Protein AF-0000000087189622 (afdb_homodimer)

Sequence (282 aa):
MPLSLMLIGLGRFVQDAAHHVLSARDGYSLRMMGALGHLAREPGLSYSELGRRAGVTAQSMQATVLRLEEAGAVARTTPAGRGRKAELQVTERGRRMLDDMRQVLAGLEGPLTAGLSAEERSVLARVLGRVMGNAAAAAGRMPLSLMLIGLGRFVQDAAHHVLSARDGYSLRMMGALGHLAREPGLSYSELGRRAGVTAQSMQATVLRLEEAGAVARTTPAGRGRKAELQVTERGRRMLDDMRQVLAGLEGPLTAGLSAEERSVLARVLGRVMGNAAAAAGR

Solvent-accessible surface area (backbone atoms only — not comparable to full-atom values): 15098 Å² total; per-residue (Å²): 132,59,69,66,57,52,35,32,54,46,8,52,52,49,44,53,53,44,48,52,64,34,54,73,37,91,91,43,42,66,67,49,46,49,51,48,50,51,28,66,76,43,66,51,38,31,56,57,55,46,8,60,74,71,71,46,51,40,71,65,34,43,58,50,48,51,53,33,34,76,71,52,22,36,44,76,42,68,58,90,57,90,87,52,71,54,21,32,35,59,31,73,57,22,51,52,50,45,51,50,51,49,55,61,51,52,66,55,48,56,61,37,46,61,92,56,49,75,65,54,50,50,49,45,53,53,52,49,50,50,32,45,50,32,47,32,52,73,72,73,91,131,58,67,66,57,51,37,33,53,46,8,49,51,48,44,52,52,46,47,54,62,35,52,72,35,90,90,44,43,66,67,49,46,49,52,47,52,50,27,67,74,44,65,52,38,33,58,56,55,46,8,59,74,71,70,45,50,38,72,66,36,44,57,48,49,51,53,33,34,74,72,51,21,35,45,76,43,67,60,90,57,89,88,51,70,53,20,33,35,59,33,73,56,23,52,52,49,45,51,51,51,50,55,61,52,52,66,55,48,56,62,37,46,61,90,56,50,73,65,54,50,51,50,46,53,52,54,49,48,50,30,46,51,35,46,31,53,73,72,73,89

pLDDT: mean 89.93, std 7.9, range [56.84, 97.62]

Secondary structure (DSSP, 8-state):
--HHHHHHHHHHHHHHHHHHHHHTSTT--HHHHHHHHHHHHSTTB-HHHHHHHHTS-HHHHHHHHHHHHHTTSEEEE--SSTT---EEEE-HHHHHHHHHHHHHHHTTHHHHTTT--HHHHHHHHHHHHHHHHHHHHHHT-/--HHHHHHHHHHHHHHHHHHHHHTSTT--HHHHHHHHHHHHSTT--HHHHHHHHTS-HHHHHHHHHHHHHTTSEEEE--SSTT---EEEE-HHHHHHHHHHHHHHHTTHHHHTTT--HHHHHHHHHHHHHHHHHHHHHHT-

Structure (mmCIF, N/CA/C/O backbone):
data_AF-0000000087189622-model_v1
#
loop_
_entity.id
_entity.type
_entity.pdbx_description
1 polymer 'MarR family transcriptional regulator'
#
loop_
_atom_site.group_PDB
_atom_site.id
_atom_site.type_symbol
_atom_site.label_atom_id
_atom_site.label_alt_id
_atom_site.label_comp_id
_atom_site.label_asym_id
_atom_site.label_entity_id
_atom_site.label_seq_id
_atom_site.pdbx_PDB_ins_code
_atom_site.Cartn_x
_atom_site.Cartn_y
_atom_site.Cartn_z
_atom_site.occupancy
_atom_site.B_iso_or_equiv
_atom_site.auth_seq_id
_atom_site.auth_comp_id
_atom_site.auth_asym_id
_atom_site.auth_atom_id
_atom_site.pdbx_PDB_model_num
ATOM 1 N N . MET A 1 1 ? 0.37 7.715 15.547 1 77.69 1 MET A N 1
ATOM 2 C CA . MET A 1 1 ? -0.055 7.578 14.156 1 77.69 1 MET A CA 1
ATOM 3 C C . MET A 1 1 ? -1.087 6.465 14.016 1 77.69 1 MET A C 1
ATOM 5 O O . MET A 1 1 ? -0.899 5.363 14.539 1 77.69 1 MET A O 1
ATOM 9 N N . PRO A 1 2 ? -2.146 6.723 13.344 1 86.06 2 PRO A N 1
ATOM 10 C CA . PRO A 1 2 ? -3.188 5.703 13.211 1 86.06 2 PRO A CA 1
ATOM 11 C C . PRO A 1 2 ? -2.748 4.52 12.352 1 86.06 2 PRO A C 1
ATOM 13 O O . PRO A 1 2 ? -1.912 4.676 11.461 1 86.06 2 PRO A O 1
ATOM 16 N N . LEU A 1 3 ? -3.236 3.336 12.648 1 87.88 3 LEU A N 1
ATOM 17 C CA . LEU A 1 3 ? -2.879 2.092 11.984 1 87.88 3 LEU A CA 1
ATOM 18 C C . LEU A 1 3 ? -3.076 2.211 10.477 1 87.88 3 LEU A C 1
ATOM 20 O O . LEU A 1 3 ? -2.234 1.755 9.695 1 87.88 3 LEU A O 1
ATOM 24 N N . SER A 1 4 ? -4.188 2.832 10.117 1 90.25 4 SER A N 1
ATOM 25 C CA . SER A 1 4 ? -4.512 2.961 8.703 1 90.25 4 SER A CA 1
ATOM 26 C C . SER A 1 4 ? -3.414 3.709 7.945 1 90.25 4 SER A C 1
ATOM 28 O O . SER A 1 4 ? -3.006 3.293 6.859 1 90.25 4 SER A O 1
ATOM 30 N N . LEU A 1 5 ? -2.836 4.73 8.539 1 88.56 5 LEU A N 1
ATOM 31 C CA . LEU A 1 5 ? -1.795 5.52 7.891 1 88.56 5 LEU A CA 1
ATOM 32 C C . LEU A 1 5 ? -0.478 4.754 7.844 1 88.56 5 LEU A C 1
ATOM 34 O O . LEU A 1 5 ? 0.264 4.844 6.863 1 88.56 5 LEU A O 1
ATOM 38 N N . MET A 1 6 ? -0.21 3.973 8.875 1 89.19 6 MET A N 1
ATOM 39 C CA . MET A 1 6 ? 0.993 3.145 8.883 1 89.19 6 MET A CA 1
ATOM 40 C C . MET A 1 6 ? 0.937 2.09 7.785 1 89.19 6 MET A C 1
ATOM 42 O O . MET A 1 6 ? 1.936 1.841 7.105 1 89.19 6 MET A O 1
ATOM 46 N N . LEU A 1 7 ? -0.232 1.516 7.637 1 92.88 7 LEU A N 1
ATOM 47 C CA . LEU A 1 7 ? -0.391 0.468 6.633 1 92.88 7 LEU A CA 1
ATOM 48 C C . LEU A 1 7 ? -0.259 1.038 5.223 1 92.88 7 LEU A C 1
ATOM 50 O O . LEU A 1 7 ? 0.373 0.427 4.359 1 92.88 7 LEU A O 1
ATOM 54 N N . ILE A 1 8 ? -0.82 2.225 4.98 1 92.06 8 ILE A N 1
ATOM 55 C CA . ILE A 1 8 ? -0.715 2.871 3.676 1 92.06 8 ILE A CA 1
ATOM 56 C C . ILE A 1 8 ? 0.748 3.188 3.373 1 92.06 8 ILE A C 1
ATOM 58 O O . ILE A 1 8 ? 1.254 2.848 2.303 1 92.06 8 ILE A O 1
ATOM 62 N N . GLY A 1 9 ? 1.433 3.809 4.32 1 90.12 9 GLY A N 1
ATOM 63 C CA . GLY A 1 9 ? 2.828 4.172 4.129 1 90.12 9 GLY A CA 1
ATOM 64 C C . GLY A 1 9 ? 3.736 2.975 3.934 1 90.12 9 GLY A C 1
ATOM 65 O O . GLY A 1 9 ? 4.559 2.953 3.014 1 90.12 9 GLY A O 1
ATOM 66 N N . LEU A 1 10 ? 3.539 1.967 4.727 1 92.19 10 LEU A N 1
ATOM 67 C CA . LEU A 1 10 ? 4.359 0.764 4.648 1 92.19 10 LEU A CA 1
ATOM 68 C C . LEU A 1 10 ? 4.062 -0.012 3.369 1 92.19 10 LEU A C 1
ATOM 70 O O . LEU A 1 10 ? 4.98 -0.514 2.717 1 92.19 10 LEU A O 1
ATOM 74 N N . GLY A 1 11 ? 2.768 -0.137 3.09 1 94.38 11 GLY A N 1
ATOM 75 C CA . GLY A 1 11 ? 2.402 -0.803 1.85 1 94.38 11 GLY A CA 1
ATOM 76 C C . GLY A 1 11 ? 3.031 -0.167 0.624 1 94.38 11 GLY A C 1
ATOM 77 O O . GLY A 1 11 ? 3.529 -0.869 -0.259 1 94.38 11 GLY A O 1
ATOM 78 N N . ARG A 1 12 ? 3.029 1.107 0.535 1 91.19 12 ARG A N 1
ATOM 79 C CA . ARG A 1 12 ? 3.625 1.834 -0.583 1 91.19 12 ARG A CA 1
ATOM 80 C C . ARG A 1 12 ? 5.133 1.627 -0.628 1 91.19 12 ARG A C 1
ATOM 82 O O . ARG A 1 12 ? 5.703 1.402 -1.698 1 91.19 12 ARG A O 1
ATOM 89 N N . PHE A 1 13 ? 5.734 1.78 0.514 1 89.94 13 PHE A N 1
ATOM 90 C CA . PHE A 1 13 ? 7.18 1.6 0.593 1 89.94 13 PHE A CA 1
ATOM 91 C C . PHE A 1 13 ? 7.582 0.213 0.105 1 89.94 13 PHE A C 1
ATOM 93 O O . PHE A 1 13 ? 8.5 0.075 -0.708 1 89.94 13 PHE A O 1
ATOM 100 N N . VAL A 1 14 ? 6.941 -0.781 0.603 1 93.75 14 VAL A N 1
ATOM 101 C CA . VAL A 1 14 ? 7.277 -2.16 0.266 1 93.75 14 VAL A CA 1
ATOM 102 C C . VAL A 1 14 ? 6.965 -2.426 -1.205 1 93.75 14 VAL A C 1
ATOM 104 O O . VAL A 1 14 ? 7.723 -3.115 -1.892 1 93.75 14 VAL A O 1
ATOM 107 N N . GLN A 1 15 ? 5.859 -1.912 -1.667 1 93.62 15 GLN A N 1
ATOM 108 C CA . GLN A 1 15 ? 5.516 -2.043 -3.08 1 93.62 15 GLN A CA 1
ATOM 109 C C . GLN A 1 15 ? 6.609 -1.451 -3.965 1 93.62 15 GLN A C 1
ATOM 111 O O . GLN A 1 15 ? 7.008 -2.062 -4.961 1 93.62 15 GLN A O 1
ATOM 116 N N . ASP A 1 16 ? 7.082 -0.268 -3.613 1 91.56 16 ASP A N 1
ATOM 117 C CA . ASP A 1 16 ? 8.141 0.387 -4.371 1 91.56 16 ASP A CA 1
ATOM 118 C C . ASP A 1 16 ? 9.43 -0.437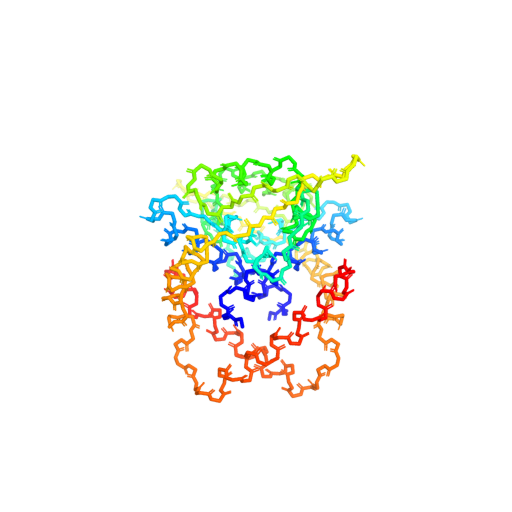 -4.348 1 91.56 16 ASP A C 1
ATOM 120 O O . ASP A 1 16 ? 10.07 -0.621 -5.379 1 91.56 16 ASP A O 1
ATOM 124 N N . ALA A 1 17 ? 9.797 -0.872 -3.184 1 92.38 17 ALA A N 1
ATOM 125 C CA . ALA A 1 17 ? 10.992 -1.705 -3.047 1 92.38 17 ALA A CA 1
ATOM 126 C C . ALA A 1 17 ? 10.852 -2.998 -3.846 1 92.38 17 ALA A C 1
ATOM 128 O O . ALA A 1 17 ? 11.797 -3.43 -4.512 1 92.38 17 ALA A O 1
ATOM 129 N N . ALA A 1 18 ? 9.695 -3.602 -3.76 1 93.81 18 ALA A N 1
ATOM 130 C CA . ALA A 1 18 ? 9.43 -4.832 -4.496 1 93.81 18 ALA A CA 1
ATOM 131 C C . ALA A 1 18 ? 9.523 -4.602 -6.004 1 93.81 18 ALA A C 1
ATOM 133 O O . ALA A 1 18 ? 10.07 -5.434 -6.734 1 93.81 18 ALA A O 1
ATOM 134 N N . HIS A 1 19 ? 8.922 -3.531 -6.449 1 92.94 19 HIS A N 1
ATOM 135 C CA . HIS A 1 19 ? 9.023 -3.182 -7.859 1 92.94 19 HIS A CA 1
ATOM 136 C C . HIS A 1 19 ? 10.484 -3.092 -8.297 1 92.94 19 HIS A C 1
ATOM 138 O O . HIS A 1 19 ? 10.852 -3.619 -9.352 1 92.94 19 HIS A O 1
ATOM 144 N N . HIS A 1 20 ? 11.281 -2.512 -7.453 1 91.75 20 HIS A N 1
ATOM 145 C CA . HIS A 1 20 ? 12.688 -2.328 -7.789 1 91.75 20 HIS A CA 1
ATOM 146 C C . HIS A 1 20 ? 13.406 -3.668 -7.895 1 91.75 20 HIS A C 1
ATOM 148 O O . HIS A 1 20 ? 14.102 -3.93 -8.883 1 91.75 20 HIS A O 1
ATOM 154 N N . VAL A 1 21 ? 13.219 -4.539 -6.953 1 91.88 21 VAL A N 1
ATOM 155 C CA . VAL A 1 21 ? 13.984 -5.781 -6.918 1 91.88 21 VAL A CA 1
ATOM 156 C C . VAL A 1 21 ? 13.461 -6.742 -7.984 1 91.88 21 VAL A C 1
ATOM 158 O O . VAL A 1 21 ? 14.234 -7.484 -8.594 1 91.88 21 VAL A O 1
ATOM 161 N N . LEU A 1 22 ? 12.172 -6.727 -8.219 1 93.12 22 LEU A N 1
ATOM 162 C CA . LEU A 1 22 ? 11.602 -7.625 -9.219 1 93.12 22 LEU A CA 1
ATOM 163 C C . LEU A 1 22 ? 11.961 -7.168 -10.633 1 93.12 22 LEU A C 1
ATOM 165 O O . LEU A 1 22 ? 12.297 -7.988 -11.484 1 93.12 22 LEU A O 1
ATOM 169 N N . SER A 1 23 ? 11.867 -5.867 -10.844 1 90.44 23 SER A N 1
ATOM 170 C CA . SER A 1 23 ? 12.125 -5.332 -12.172 1 90.44 23 SER A CA 1
ATOM 171 C C . SER A 1 23 ? 13.586 -5.52 -12.57 1 90.44 23 SER A C 1
ATOM 173 O O . SER A 1 23 ? 13.922 -5.457 -13.758 1 90.44 23 SER A O 1
ATOM 175 N N . ALA A 1 24 ? 14.422 -5.621 -11.539 1 88.81 24 ALA A N 1
ATOM 176 C CA . ALA A 1 24 ? 15.828 -5.879 -11.828 1 88.81 24 ALA A CA 1
ATOM 177 C C . ALA A 1 24 ? 16.016 -7.238 -12.484 1 88.81 24 ALA A C 1
ATOM 179 O O . ALA A 1 24 ? 17.062 -7.508 -13.086 1 88.81 24 ALA A O 1
ATOM 180 N N . ARG A 1 25 ? 14.992 -8.055 -12.328 1 84.88 25 ARG A N 1
ATOM 181 C CA . ARG A 1 25 ? 14.984 -9.359 -12.992 1 84.88 25 ARG A CA 1
ATOM 182 C C . ARG A 1 25 ? 14.172 -9.312 -14.281 1 84.88 25 ARG A C 1
ATOM 184 O O . ARG A 1 25 ? 13.055 -8.812 -14.297 1 84.88 25 ARG A O 1
ATOM 191 N N . ASP A 1 26 ? 14.711 -9.758 -15.359 1 76 26 ASP A N 1
ATOM 192 C CA . ASP A 1 26 ? 14.047 -9.688 -16.656 1 76 26 ASP A CA 1
ATOM 193 C C . ASP A 1 26 ? 12.719 -10.43 -16.641 1 76 26 ASP A C 1
ATOM 195 O O . ASP A 1 26 ? 12.656 -11.594 -16.234 1 76 26 ASP A O 1
ATOM 199 N N . GLY A 1 27 ? 11.609 -9.648 -16.875 1 81.62 27 GLY A N 1
ATOM 200 C CA . GLY A 1 27 ? 10.312 -10.266 -17.078 1 81.62 27 GLY A CA 1
ATOM 201 C C . GLY A 1 27 ? 9.469 -10.32 -15.828 1 81.62 27 GLY A C 1
ATOM 202 O O . GLY A 1 27 ? 8.312 -10.75 -15.867 1 81.62 27 GLY A O 1
ATOM 203 N N . TYR A 1 28 ? 10.031 -9.945 -14.727 1 88.38 28 TYR A N 1
ATOM 204 C CA . TYR A 1 28 ? 9.273 -10.07 -13.492 1 88.38 28 TYR A CA 1
ATOM 205 C C . TYR A 1 28 ? 8.547 -8.773 -13.156 1 88.38 28 TYR A C 1
ATOM 207 O O . TYR A 1 28 ? 9.047 -7.684 -13.453 1 88.38 28 TYR A O 1
ATOM 215 N N . SER A 1 29 ? 7.328 -8.867 -12.617 1 93.12 29 SER A N 1
ATOM 216 C CA . SER A 1 29 ? 6.59 -7.738 -12.055 1 93.12 29 SER A CA 1
ATOM 217 C C . SER A 1 29 ? 5.641 -8.195 -10.953 1 93.12 29 SER A C 1
ATOM 219 O O . SER A 1 29 ? 5.254 -9.359 -10.898 1 93.12 29 SER A O 1
ATOM 221 N N . LEU A 1 30 ? 5.254 -7.258 -10.164 1 92.94 30 LEU A N 1
ATOM 222 C CA . LEU A 1 30 ? 4.301 -7.551 -9.102 1 92.94 30 LEU A CA 1
ATOM 223 C C . LEU A 1 30 ? 2.969 -8.016 -9.672 1 92.94 30 LEU A C 1
ATOM 225 O O . LEU A 1 30 ? 2.303 -8.875 -9.086 1 92.94 30 LEU A O 1
ATOM 229 N N . ARG A 1 31 ? 2.645 -7.426 -10.766 1 92.56 31 ARG A N 1
ATOM 230 C CA . ARG A 1 31 ? 1.392 -7.812 -11.406 1 92.56 31 ARG A CA 1
ATOM 231 C C . ARG A 1 31 ? 1.434 -9.266 -11.852 1 92.56 31 ARG A C 1
ATOM 233 O O . ARG A 1 31 ? 0.454 -10 -11.695 1 92.56 31 ARG A O 1
ATOM 240 N N . MET A 1 32 ? 2.506 -9.602 -12.414 1 94.62 32 MET A N 1
ATOM 241 C CA . MET A 1 32 ? 2.676 -10.992 -12.828 1 94.62 32 MET A CA 1
ATOM 242 C C . MET A 1 32 ? 2.645 -11.93 -11.617 1 94.62 32 MET A C 1
ATOM 244 O O . MET A 1 32 ? 2.018 -12.984 -11.664 1 94.62 32 MET A O 1
ATOM 248 N N . MET A 1 33 ? 3.342 -11.516 -10.617 1 94.31 33 MET A N 1
ATOM 249 C CA . MET A 1 33 ? 3.367 -12.305 -9.391 1 94.31 33 MET A CA 1
ATOM 250 C C . MET A 1 33 ? 1.961 -12.484 -8.828 1 94.31 33 MET A C 1
ATOM 252 O O . MET A 1 33 ? 1.589 -13.586 -8.422 1 94.31 33 MET A O 1
ATOM 256 N N . GLY A 1 34 ? 1.275 -11.422 -8.773 1 93.44 34 GLY A N 1
ATOM 257 C CA . GLY A 1 34 ? -0.102 -11.5 -8.312 1 93.44 34 GLY A CA 1
ATOM 258 C C . GLY A 1 34 ? -0.956 -12.445 -9.141 1 93.44 34 GLY A C 1
ATOM 259 O O . GLY A 1 34 ? -1.704 -13.258 -8.594 1 93.44 34 GLY A O 1
ATOM 260 N N . ALA A 1 35 ? -0.845 -12.305 -10.375 1 95.12 35 ALA A N 1
ATOM 261 C CA . ALA A 1 35 ? -1.614 -13.164 -11.273 1 95.12 35 ALA A CA 1
ATOM 262 C C . ALA A 1 35 ? -1.274 -14.633 -11.047 1 95.12 35 ALA A C 1
ATOM 264 O O . ALA A 1 35 ? -2.17 -15.461 -10.883 1 95.12 35 ALA A O 1
ATOM 265 N N . LEU A 1 36 ? 0.01 -14.93 -11.016 1 96.12 36 LEU A N 1
ATOM 266 C CA . LEU A 1 36 ? 0.456 -16.312 -10.805 1 96.12 36 LEU A CA 1
ATOM 267 C C . LEU A 1 36 ? -0.005 -16.828 -9.453 1 96.12 36 LEU A C 1
ATOM 269 O O . LEU A 1 36 ? -0.417 -17.984 -9.328 1 96.12 36 LEU A O 1
ATOM 273 N N . GLY A 1 37 ? 0.106 -15.984 -8.5 1 94.56 37 GLY A N 1
ATOM 274 C CA . GLY A 1 37 ? -0.314 -16.375 -7.164 1 94.56 37 GLY A CA 1
ATOM 275 C C . GLY A 1 37 ? -1.784 -16.734 -7.082 1 94.56 37 GLY A C 1
ATOM 276 O O . GLY A 1 37 ? -2.146 -17.75 -6.469 1 94.56 37 GLY A O 1
ATOM 277 N N . HIS A 1 38 ? -2.631 -15.93 -7.609 1 92.94 38 HIS A N 1
ATOM 278 C CA . HIS A 1 38 ? -4.062 -16.203 -7.609 1 92.94 38 HIS A CA 1
ATOM 279 C C . HIS A 1 38 ? -4.379 -17.469 -8.391 1 92.94 38 HIS A C 1
ATOM 281 O O . HIS A 1 38 ? -5.16 -18.312 -7.922 1 92.94 38 HIS A O 1
ATOM 287 N N . LEU A 1 39 ? -3.752 -17.641 -9.5 1 95 39 LEU A N 1
ATOM 288 C CA . LEU A 1 39 ? -4.012 -18.812 -10.336 1 95 39 LEU A CA 1
ATOM 289 C C . LEU A 1 39 ? -3.51 -20.094 -9.656 1 95 39 LEU A C 1
ATOM 291 O O . LEU A 1 39 ? -4.105 -21.156 -9.805 1 95 39 LEU A O 1
ATOM 295 N N . ALA A 1 40 ? -2.387 -19.953 -8.969 1 94.5 40 ALA A N 1
ATOM 296 C CA . ALA A 1 40 ? -1.85 -21.109 -8.242 1 94.5 40 ALA A CA 1
ATOM 297 C C . ALA A 1 40 ? -2.807 -21.562 -7.145 1 94.5 40 ALA A C 1
ATOM 299 O O . ALA A 1 40 ? -2.947 -22.75 -6.887 1 94.5 40 ALA A O 1
ATOM 300 N N . ARG A 1 41 ? -3.436 -20.688 -6.551 1 91.56 41 ARG A N 1
ATOM 301 C CA . ARG A 1 41 ? -4.367 -20.969 -5.465 1 91.56 41 ARG A CA 1
ATOM 302 C C . ARG A 1 41 ? -5.723 -21.422 -6.004 1 91.56 41 ARG A C 1
ATOM 304 O O . ARG A 1 41 ? -6.387 -22.266 -5.406 1 91.56 41 ARG A O 1
ATOM 311 N N . GLU A 1 42 ? -6.152 -20.781 -7.062 1 92.69 42 GLU A N 1
ATOM 312 C CA . GLU A 1 42 ? -7.434 -21.062 -7.707 1 92.69 42 GLU A CA 1
ATOM 313 C C . GLU A 1 42 ? -7.262 -21.266 -9.211 1 92.69 42 GLU A C 1
ATOM 315 O O . GLU A 1 42 ? -7.48 -20.344 -9.992 1 92.69 42 GLU A O 1
ATOM 320 N N . PRO A 1 43 ? -7.039 -22.5 -9.57 1 92.44 43 PRO A N 1
ATOM 321 C CA . PRO A 1 43 ? -6.871 -22.781 -11 1 92.44 43 PRO A CA 1
ATOM 322 C C . PRO A 1 43 ? -8.172 -22.609 -11.781 1 92.44 43 PRO A C 1
ATOM 324 O O . PRO A 1 43 ? -9.258 -22.828 -11.242 1 92.44 43 PRO A O 1
ATOM 327 N N . GLY A 1 44 ? -8.008 -22.203 -13.039 1 92.06 44 GLY A N 1
ATOM 328 C CA . GLY A 1 44 ? -9.156 -22.188 -13.938 1 92.06 44 GLY A CA 1
ATOM 329 C C . GLY A 1 44 ? -9.891 -20.859 -13.945 1 92.06 44 GLY A C 1
ATOM 330 O O . GLY A 1 44 ? -11 -20.766 -14.484 1 92.06 44 GLY A O 1
ATOM 331 N N . LEU A 1 45 ? -9.344 -19.859 -13.32 1 92.81 45 LEU A N 1
ATOM 332 C CA . LEU A 1 45 ? -9.961 -18.547 -13.359 1 92.81 45 LEU A CA 1
ATOM 333 C C . LEU A 1 45 ? -9.984 -17.984 -14.781 1 92.81 45 LEU A C 1
ATOM 335 O O . LEU A 1 45 ? -9.031 -18.188 -15.539 1 92.81 45 LEU A O 1
ATOM 339 N N . SER A 1 46 ? -11.07 -17.25 -15.109 1 92.19 46 SER A N 1
ATOM 340 C CA . SER A 1 46 ? -11.109 -16.469 -16.328 1 92.19 46 SER A CA 1
ATOM 341 C C . SER A 1 46 ? -10.336 -15.164 -16.172 1 92.19 46 SER A C 1
ATOM 343 O O . SER A 1 46 ? -9.922 -14.805 -15.07 1 92.19 46 SER A O 1
ATOM 345 N N . TYR A 1 47 ? -10.117 -14.477 -17.297 1 91 47 TYR A N 1
ATOM 346 C CA . TYR A 1 47 ? -9.484 -13.164 -17.25 1 91 47 TYR A CA 1
ATOM 347 C C . TYR A 1 47 ? -10.227 -12.227 -16.312 1 91 47 TYR A C 1
ATOM 349 O O . TYR A 1 47 ? -9.609 -11.547 -15.484 1 91 47 TYR A O 1
ATOM 357 N N . SER A 1 48 ? -11.531 -12.273 -16.438 1 91.81 48 SER A N 1
ATOM 358 C CA . SER A 1 48 ? -12.375 -11.391 -15.641 1 91.81 48 SER A CA 1
ATOM 359 C C . SER A 1 48 ? -12.289 -11.734 -14.156 1 91.81 48 SER A C 1
ATOM 361 O O . SER A 1 48 ? -12.148 -10.844 -13.312 1 91.81 48 SER A O 1
ATOM 363 N N . GLU A 1 49 ? -1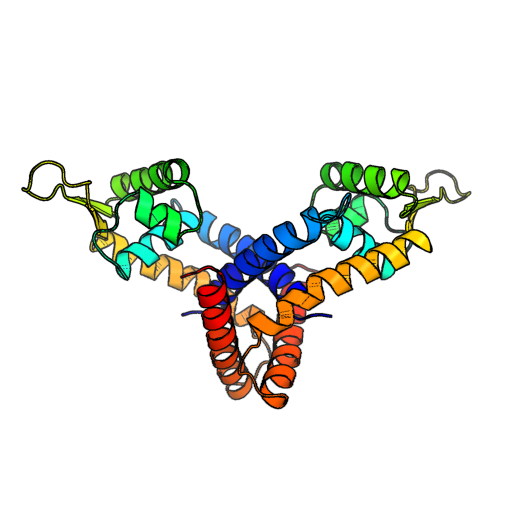2.328 -12.961 -13.836 1 91.62 49 GLU A N 1
ATOM 364 C CA . GLU A 1 49 ? -12.227 -13.398 -12.453 1 91.62 49 GLU A CA 1
ATOM 365 C C . GLU A 1 49 ? -10.844 -13.102 -11.875 1 91.62 49 GLU A C 1
ATOM 367 O O . GLU A 1 49 ? -10.727 -12.672 -10.727 1 91.62 49 GLU A O 1
ATOM 372 N N . LEU A 1 50 ? -9.852 -13.32 -12.672 1 93.69 50 LEU A N 1
ATOM 373 C CA . LEU A 1 50 ? -8.492 -13.047 -12.234 1 93.69 50 LEU A CA 1
ATOM 374 C C . LEU A 1 50 ? -8.289 -11.555 -11.984 1 93.69 50 LEU A C 1
ATOM 376 O O . LEU A 1 50 ? -7.668 -11.164 -10.992 1 93.69 50 LEU A O 1
ATOM 380 N N . GLY A 1 51 ? -8.766 -10.734 -12.883 1 92.19 51 GLY A N 1
ATOM 381 C CA . GLY A 1 51 ? -8.711 -9.297 -12.68 1 92.19 51 GLY A CA 1
ATOM 382 C C . GLY A 1 51 ? -9.391 -8.844 -11.398 1 92.19 51 GLY A C 1
ATOM 383 O O . GLY A 1 51 ? -8.836 -8.039 -10.656 1 92.19 51 GLY A O 1
ATOM 384 N N . ARG A 1 52 ? -10.586 -9.422 -11.086 1 87.56 52 ARG A N 1
ATOM 385 C CA . ARG A 1 52 ? -11.328 -9.102 -9.867 1 87.56 52 ARG A CA 1
ATOM 386 C C . ARG A 1 52 ? -10.523 -9.477 -8.625 1 87.56 52 ARG A C 1
ATOM 388 O O . ARG A 1 52 ? -10.461 -8.711 -7.664 1 87.56 52 ARG A O 1
ATOM 395 N N . ARG A 1 53 ? -9.875 -10.609 -8.727 1 86.62 53 ARG A N 1
ATOM 396 C CA . ARG A 1 53 ? -9.07 -11.055 -7.594 1 86.62 53 ARG A CA 1
ATOM 397 C C . ARG A 1 53 ? -7.859 -10.141 -7.395 1 86.62 53 ARG A C 1
ATOM 399 O O . ARG A 1 53 ? -7.449 -9.891 -6.258 1 86.62 53 ARG A O 1
ATOM 406 N N . ALA A 1 54 ? -7.324 -9.656 -8.477 1 87.31 54 ALA A N 1
ATOM 407 C CA . ALA A 1 54 ? -6.113 -8.844 -8.43 1 87.31 54 ALA A CA 1
ATOM 408 C C . ALA A 1 54 ? -6.449 -7.371 -8.203 1 87.31 54 ALA A C 1
ATOM 410 O O . ALA A 1 54 ? -5.559 -6.547 -8 1 87.31 54 ALA A O 1
ATOM 411 N N . GLY A 1 55 ? -7.668 -7.02 -8.328 1 83 55 GLY A N 1
ATOM 412 C CA . GLY A 1 55 ? -8.086 -5.641 -8.117 1 83 55 GLY A CA 1
ATOM 413 C C . GLY A 1 55 ? -7.844 -4.75 -9.32 1 83 55 GLY A C 1
ATOM 414 O O . GLY A 1 55 ? -7.531 -3.568 -9.164 1 83 55 GLY A O 1
ATOM 415 N N . VAL A 1 56 ? -7.848 -5.336 -10.453 1 87.12 56 VAL A N 1
ATOM 416 C CA . VAL A 1 56 ? -7.652 -4.574 -11.68 1 87.12 56 VAL A CA 1
ATOM 417 C C . VAL A 1 56 ? -8.711 -4.965 -12.703 1 87.12 56 VAL A C 1
ATOM 419 O O . VAL A 1 56 ? -9.477 -5.906 -12.492 1 87.12 56 VAL A O 1
ATOM 422 N N . THR A 1 57 ? -8.773 -4.203 -13.773 1 89.19 57 THR A N 1
ATOM 423 C CA . THR A 1 57 ? -9.727 -4.5 -14.828 1 89.19 57 THR A CA 1
ATOM 424 C C . THR A 1 57 ? -9.297 -5.734 -15.617 1 89.19 57 THR A C 1
ATOM 426 O O . THR A 1 57 ? -8.117 -6.094 -15.617 1 89.19 57 THR A O 1
ATOM 429 N N . ALA A 1 58 ? -10.25 -6.285 -16.312 1 89.56 58 ALA A N 1
ATOM 430 C CA . ALA A 1 58 ? -9.977 -7.43 -17.172 1 89.56 58 ALA A CA 1
ATOM 431 C C . ALA A 1 58 ? -8.969 -7.066 -18.266 1 89.56 58 ALA A C 1
ATOM 433 O O . ALA A 1 58 ? -8.094 -7.867 -18.594 1 89.56 58 ALA A O 1
ATOM 434 N N . GLN A 1 59 ? -9.125 -5.879 -18.719 1 90.25 59 GLN A N 1
ATOM 435 C CA . GLN A 1 59 ? -8.242 -5.418 -19.781 1 90.25 59 GLN A CA 1
ATOM 436 C C . GLN A 1 59 ? -6.793 -5.34 -19.297 1 90.25 59 GLN A C 1
ATOM 438 O O . GLN A 1 59 ? -5.879 -5.797 -19.984 1 90.25 59 GLN A O 1
ATOM 443 N N . SER A 1 60 ? -6.578 -4.828 -18.109 1 90.69 60 SER A N 1
ATOM 444 C CA . SER A 1 60 ? -5.242 -4.727 -17.531 1 90.69 60 SER A CA 1
ATOM 445 C C . SER A 1 60 ? -4.66 -6.105 -17.25 1 90.69 60 SER A C 1
ATOM 447 O O . SER A 1 60 ? -3.457 -6.324 -17.391 1 90.69 60 SER A O 1
ATOM 449 N N . MET A 1 61 ? -5.512 -6.953 -16.953 1 93.5 61 MET A N 1
ATOM 450 C CA . MET A 1 61 ? -5.07 -8.305 -16.609 1 93.5 61 MET A CA 1
ATOM 451 C C . MET A 1 61 ? -4.715 -9.094 -17.859 1 93.5 61 MET A C 1
ATOM 453 O O . MET A 1 61 ? -3.816 -9.93 -17.844 1 93.5 61 MET A O 1
ATOM 457 N N . GLN A 1 62 ? -5.434 -8.789 -18.906 1 93.44 62 GLN A N 1
ATOM 458 C CA . GLN A 1 62 ? -5.195 -9.492 -20.172 1 93.44 62 GLN A CA 1
ATOM 459 C C . GLN A 1 62 ? -3.746 -9.328 -20.609 1 93.44 62 GLN A C 1
ATOM 461 O O . GLN A 1 62 ? -3.104 -10.305 -21 1 93.44 62 GLN A O 1
ATOM 466 N N . ALA A 1 63 ? -3.266 -8.141 -20.578 1 93.88 63 ALA A N 1
ATOM 467 C CA . ALA A 1 63 ? -1.889 -7.879 -21 1 93.88 63 ALA A CA 1
ATOM 468 C C . ALA A 1 63 ? -0.899 -8.656 -20.125 1 93.88 63 ALA A C 1
ATOM 470 O O . ALA A 1 63 ? 0.077 -9.211 -20.641 1 93.88 63 ALA A O 1
ATOM 471 N N . THR A 1 64 ? -1.128 -8.68 -18.891 1 95.06 64 THR A N 1
ATOM 472 C CA . THR A 1 64 ? -0.271 -9.398 -17.953 1 95.06 64 THR A CA 1
ATOM 473 C C . THR A 1 64 ? -0.291 -10.898 -18.25 1 95.06 64 THR A C 1
ATOM 475 O O . THR A 1 64 ? 0.759 -11.539 -18.281 1 95.06 64 THR A O 1
ATOM 478 N N . VAL A 1 65 ? -1.438 -11.414 -18.5 1 95.38 65 VAL A N 1
ATOM 479 C CA . VAL A 1 65 ? -1.583 -12.836 -18.766 1 95.38 65 VAL A CA 1
ATOM 480 C C . VAL A 1 65 ? -0.919 -13.188 -20.094 1 95.38 65 VAL A C 1
ATOM 482 O O . VAL A 1 65 ? -0.269 -14.227 -20.219 1 95.38 65 VAL A O 1
ATOM 485 N N . LEU A 1 66 ? -1.127 -12.352 -21.062 1 94.75 66 LEU A N 1
ATOM 486 C CA . LEU A 1 66 ? -0.497 -12.586 -22.359 1 94.75 66 LEU A CA 1
ATOM 487 C C . LEU A 1 66 ? 1.019 -12.68 -22.219 1 94.75 66 LEU A C 1
ATOM 489 O O . LEU A 1 66 ? 1.648 -13.555 -22.812 1 94.75 66 LEU A O 1
ATOM 493 N N . ARG A 1 67 ? 1.618 -11.859 -21.469 1 95.06 67 ARG A N 1
ATOM 494 C CA . ARG A 1 67 ? 3.057 -11.891 -21.219 1 95.06 67 ARG A CA 1
ATOM 495 C C . ARG A 1 67 ? 3.459 -13.18 -20.516 1 95.06 67 ARG A C 1
ATOM 497 O O . ARG A 1 67 ? 4.496 -13.773 -20.828 1 95.06 67 ARG A O 1
ATOM 504 N N . LEU A 1 68 ? 2.646 -13.586 -19.609 1 96.69 68 LEU A N 1
ATOM 505 C CA . LEU A 1 68 ? 2.916 -14.82 -18.875 1 96.69 68 LEU A CA 1
ATOM 506 C C . LEU A 1 68 ? 2.781 -16.031 -19.781 1 96.69 68 LEU A C 1
ATOM 508 O O . LEU A 1 68 ? 3.525 -17.016 -19.641 1 96.69 68 LEU A O 1
ATOM 512 N N . GLU A 1 69 ? 1.834 -15.953 -20.672 1 95.69 69 GLU A N 1
ATOM 513 C CA . GLU A 1 69 ? 1.679 -17.016 -21.656 1 95.69 69 GLU A CA 1
ATOM 514 C C . GLU A 1 69 ? 2.895 -17.094 -22.578 1 95.69 69 GLU A C 1
ATOM 516 O O . GLU A 1 69 ? 3.404 -18.188 -22.844 1 95.69 69 GLU A O 1
ATOM 521 N N . GLU A 1 70 ? 3.314 -15.977 -23.031 1 95.5 70 GLU A N 1
ATOM 522 C CA . GLU A 1 70 ? 4.492 -15.906 -23.906 1 95.5 70 GLU A CA 1
ATOM 523 C C . GLU A 1 70 ? 5.727 -16.453 -23.188 1 95.5 70 GLU A C 1
ATOM 525 O O . GLU A 1 70 ? 6.582 -17.078 -23.828 1 95.5 70 GLU A O 1
ATOM 530 N N . ALA A 1 71 ? 5.789 -16.359 -21.922 1 95.31 71 ALA A N 1
ATOM 531 C CA . ALA A 1 71 ? 6.91 -16.844 -21.109 1 95.31 71 ALA A CA 1
ATOM 532 C C . ALA A 1 71 ? 6.73 -18.312 -20.75 1 95.31 71 ALA A C 1
ATOM 534 O O . ALA A 1 71 ? 7.586 -18.906 -20.078 1 95.31 71 ALA A O 1
ATOM 535 N N . GLY A 1 72 ? 5.559 -18.875 -21.141 1 96.69 72 GLY A N 1
ATOM 536 C CA . GLY A 1 72 ? 5.273 -20.281 -20.875 1 96.69 72 GLY A CA 1
ATOM 537 C C . GLY A 1 72 ? 4.828 -20.531 -19.438 1 96.69 72 GLY A C 1
ATOM 538 O O . GLY A 1 72 ? 4.852 -21.656 -18.969 1 96.69 72 GLY A O 1
ATOM 539 N N . ALA A 1 73 ? 4.43 -19.484 -18.703 1 97.62 73 ALA A N 1
ATOM 540 C CA . ALA A 1 73 ? 4.117 -19.578 -17.281 1 97.62 73 ALA A CA 1
ATOM 541 C C . ALA A 1 73 ? 2.629 -19.812 -17.062 1 97.62 73 ALA A C 1
ATOM 543 O O . ALA A 1 73 ? 2.219 -20.25 -15.984 1 97.62 73 ALA A O 1
ATOM 544 N N . VAL A 1 74 ? 1.798 -19.422 -18.062 1 97.38 74 VAL A N 1
ATOM 545 C CA . VAL A 1 74 ? 0.353 -19.625 -18 1 97.38 74 VAL A CA 1
ATOM 546 C C . VAL A 1 74 ? -0.132 -20.281 -19.297 1 97.38 74 VAL A C 1
ATOM 548 O O . VAL A 1 74 ? 0.401 -20 -20.375 1 97.38 74 VAL A O 1
ATOM 551 N N . ALA A 1 75 ? -1.076 -21.141 -19.203 1 96.25 75 ALA A N 1
ATOM 552 C CA . ALA A 1 75 ? -1.728 -21.75 -20.359 1 96.25 75 ALA A CA 1
ATOM 553 C C . ALA A 1 75 ? -3.236 -21.547 -20.312 1 96.25 75 ALA A C 1
ATOM 555 O O . ALA A 1 75 ? -3.822 -21.406 -19.234 1 96.25 75 ALA A O 1
ATOM 556 N N . ARG A 1 76 ? -3.729 -21.422 -21.469 1 91 76 ARG A N 1
ATOM 557 C CA . ARG A 1 76 ? -5.176 -21.297 -21.609 1 91 76 ARG A CA 1
ATOM 558 C C . ARG A 1 76 ? -5.805 -22.625 -22.031 1 91 76 ARG A C 1
ATOM 560 O O . ARG A 1 76 ? -5.27 -23.312 -22.906 1 91 76 ARG A O 1
ATOM 567 N N . THR A 1 77 ? -6.73 -23.031 -21.281 1 82.62 77 THR A N 1
ATOM 568 C CA . THR A 1 77 ? -7.449 -24.219 -21.703 1 82.62 77 THR A CA 1
ATOM 569 C C . THR A 1 77 ? -8.906 -23.891 -22.031 1 82.62 77 THR A C 1
ATOM 571 O O . THR A 1 77 ? -9.523 -23.062 -21.359 1 82.62 77 THR A O 1
ATOM 574 N N . THR A 1 78 ? -9.273 -24.156 -23.219 1 75.25 78 THR A N 1
ATOM 575 C CA . THR A 1 78 ? -10.68 -24.016 -23.578 1 75.25 78 THR A CA 1
ATOM 576 C C . THR A 1 78 ? -11.438 -25.312 -23.297 1 75.25 78 THR A C 1
ATOM 578 O O . THR A 1 78 ? -11.109 -26.375 -23.844 1 75.25 78 THR A O 1
ATOM 581 N N . PRO A 1 79 ? -12.195 -25.25 -22.188 1 67.69 79 PRO A N 1
ATOM 582 C CA . PRO A 1 79 ? -12.961 -26.469 -21.891 1 67.69 79 PRO A CA 1
ATOM 583 C C . PRO A 1 79 ? -13.828 -26.922 -23.062 1 67.69 79 PRO A C 1
ATOM 585 O O . PRO A 1 79 ? -14.203 -26.094 -23.906 1 67.69 79 PRO A O 1
ATOM 588 N N . ALA A 1 80 ? -13.844 -28.25 -23.438 1 65.19 80 ALA A N 1
ATOM 589 C CA . ALA A 1 80 ? -14.547 -28.875 -24.547 1 65.19 80 ALA A CA 1
ATOM 590 C C . ALA A 1 80 ? -15.992 -28.406 -24.625 1 65.19 80 ALA A C 1
ATOM 592 O O . ALA A 1 80 ? -16.594 -28.391 -25.703 1 65.19 80 ALA A O 1
ATOM 593 N N . GLY A 1 81 ? -16.531 -27.906 -23.578 1 56.97 81 GLY A N 1
ATOM 594 C CA . GLY A 1 81 ? -17.938 -27.562 -23.703 1 56.97 81 GLY A CA 1
ATOM 595 C C . GLY A 1 81 ? -18.156 -26.188 -24.297 1 56.97 81 GLY A C 1
ATOM 596 O O . GLY A 1 81 ? -17.234 -25.359 -24.344 1 56.97 81 GLY A O 1
ATOM 597 N N . ARG A 1 82 ? -19.219 -26.016 -25.219 1 56.91 82 ARG A N 1
ATOM 598 C CA . ARG A 1 82 ? -19.656 -24.812 -25.922 1 56.91 82 ARG A CA 1
ATOM 599 C C . ARG A 1 82 ? -19.906 -23.656 -24.953 1 56.91 82 ARG A C 1
ATOM 601 O O . ARG A 1 82 ? -20.656 -23.797 -24 1 56.91 82 ARG A O 1
ATOM 608 N N . GLY A 1 83 ? -19.141 -22.516 -25.156 1 58.03 83 GLY A N 1
ATOM 609 C CA . GLY A 1 83 ? -19.5 -21.234 -24.562 1 58.03 83 GLY A CA 1
ATOM 610 C C . GLY A 1 83 ? -18.719 -20.922 -23.297 1 58.03 83 GLY A C 1
ATOM 611 O O . GLY A 1 83 ? -19.031 -19.969 -22.578 1 58.03 83 GLY A O 1
ATOM 612 N N . ARG A 1 84 ? -17.859 -22.016 -23.109 1 62.28 84 ARG A N 1
ATOM 613 C CA . ARG A 1 84 ? -17.281 -21.781 -21.797 1 62.28 84 ARG A CA 1
ATOM 614 C C . ARG A 1 84 ? -16.031 -20.891 -21.891 1 62.28 84 ARG A C 1
ATOM 616 O O . ARG A 1 84 ? -15.336 -20.922 -22.906 1 62.28 84 ARG A O 1
ATOM 623 N N . LYS A 1 85 ? -15.961 -19.891 -21.094 1 70.12 85 LYS A N 1
ATOM 624 C CA . LYS A 1 85 ? -14.883 -18.906 -21.016 1 70.12 85 LYS A CA 1
ATOM 625 C C . LYS A 1 85 ? -13.539 -19.578 -20.766 1 70.12 85 LYS A C 1
ATOM 627 O O . LYS A 1 85 ? -13.469 -20.625 -20.094 1 70.12 85 LYS A O 1
ATOM 632 N N . ALA A 1 86 ? -12.594 -19.266 -21.609 1 77.94 86 ALA A N 1
ATOM 633 C CA . ALA A 1 86 ? -11.219 -19.734 -21.438 1 77.94 86 ALA A CA 1
ATOM 634 C C . ALA A 1 86 ? -10.812 -19.719 -19.953 1 77.94 86 ALA A C 1
ATOM 636 O O . ALA A 1 86 ? -11.156 -18.797 -19.219 1 77.94 86 ALA A O 1
ATOM 637 N N . GLU A 1 87 ? -10.289 -20.938 -19.562 1 91.5 87 GLU A N 1
ATOM 638 C CA . GLU A 1 87 ? -9.789 -21.062 -18.203 1 91.5 87 GLU A CA 1
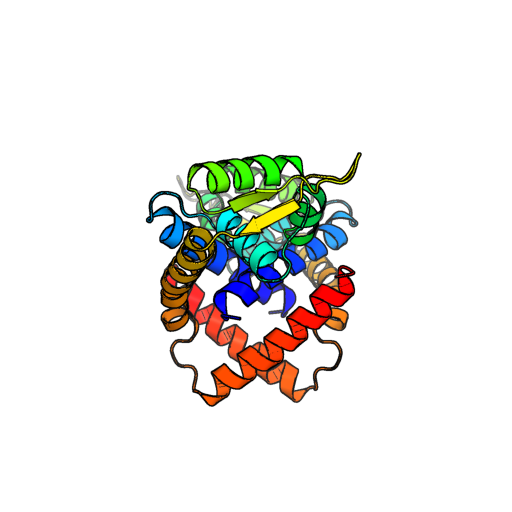ATOM 639 C C . GLU A 1 87 ? -8.266 -20.984 -18.156 1 91.5 87 GLU A C 1
ATOM 641 O O . GLU A 1 87 ? -7.59 -21.578 -19.016 1 91.5 87 GLU A O 1
ATOM 646 N N . LEU A 1 88 ? -7.738 -20.234 -17.219 1 95.25 88 LEU A N 1
ATOM 647 C CA . LEU A 1 88 ? -6.301 -20.031 -17.094 1 95.25 88 LEU A CA 1
ATOM 648 C C . LEU A 1 88 ? -5.699 -21 -16.078 1 95.25 88 LEU A C 1
ATOM 650 O O . LEU A 1 88 ? -6.297 -21.25 -15.023 1 95.25 88 LEU A O 1
ATOM 654 N N . GLN A 1 89 ? -4.555 -21.562 -16.516 1 95.69 89 GLN A N 1
ATOM 655 C CA . GLN A 1 89 ? -3.826 -22.469 -15.625 1 95.69 89 GLN A CA 1
ATOM 656 C C . GLN A 1 89 ? -2.357 -22.062 -15.516 1 95.69 89 GLN A C 1
ATOM 658 O O . GLN A 1 89 ? -1.743 -21.672 -16.516 1 95.69 89 GLN A O 1
ATOM 663 N N . VAL A 1 90 ? -1.867 -22.234 -14.266 1 96.69 90 VAL A N 1
ATOM 664 C CA . VAL A 1 90 ? -0.429 -22.047 -14.102 1 96.69 90 VAL A CA 1
ATOM 665 C 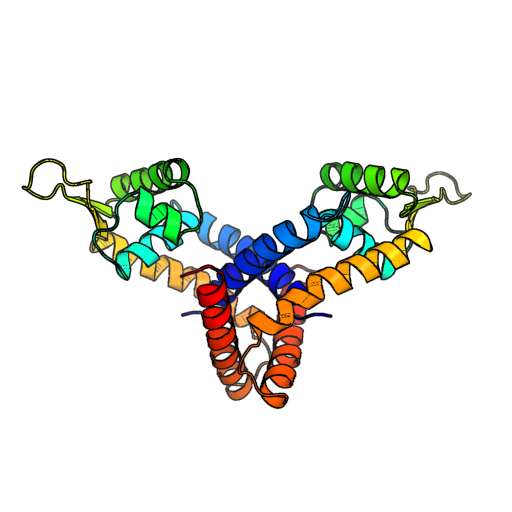C . VAL A 1 90 ? 0.307 -23.312 -14.547 1 96.69 90 VAL A C 1
ATOM 667 O O . VAL A 1 90 ? -0.116 -24.422 -14.234 1 96.69 90 VAL A O 1
ATOM 670 N N . THR A 1 91 ? 1.373 -23.109 -15.305 1 97.56 91 THR A N 1
ATOM 671 C CA . THR A 1 91 ? 2.215 -24.234 -15.703 1 97.56 91 THR A CA 1
ATOM 672 C C . THR A 1 91 ? 3.266 -24.531 -14.641 1 97.56 91 THR A C 1
ATOM 674 O O . THR A 1 91 ? 3.352 -23.812 -13.633 1 97.56 91 THR A O 1
ATOM 677 N N . GLU A 1 92 ? 4.043 -25.656 -14.867 1 97.38 92 GLU A N 1
ATOM 678 C CA . GLU A 1 92 ? 5.168 -25.938 -13.984 1 97.38 92 GLU A CA 1
ATOM 679 C C . GLU A 1 92 ? 6.199 -24.812 -14.023 1 97.38 92 GLU A C 1
ATOM 681 O O . GLU A 1 92 ? 6.758 -24.438 -12.992 1 97.38 92 GLU A O 1
ATOM 686 N N . ARG A 1 93 ? 6.375 -24.312 -15.172 1 97.12 93 ARG A N 1
ATOM 687 C CA . ARG A 1 93 ? 7.285 -23.188 -15.32 1 97.12 93 ARG A CA 1
ATOM 688 C C . ARG A 1 93 ? 6.773 -21.969 -14.555 1 97.12 93 ARG A C 1
ATOM 690 O O . ARG A 1 93 ? 7.555 -21.234 -13.953 1 97.12 93 ARG A O 1
ATOM 697 N N . GLY A 1 94 ? 5.461 -21.781 -14.602 1 97.19 94 GLY A N 1
ATOM 698 C CA . GLY A 1 94 ? 4.848 -20.672 -13.875 1 97.19 94 GLY A CA 1
ATOM 699 C C . GLY A 1 94 ? 4.992 -20.797 -12.367 1 97.19 94 GLY A C 1
ATOM 700 O O . GLY A 1 94 ? 5.211 -19.812 -11.672 1 97.19 94 GLY A O 1
ATOM 701 N N . ARG A 1 95 ? 4.914 -22 -11.891 1 96.88 95 ARG A N 1
ATOM 702 C CA . ARG A 1 95 ? 5.09 -22.234 -10.461 1 96.88 95 ARG A CA 1
ATOM 703 C C . ARG A 1 95 ? 6.523 -21.953 -10.031 1 96.88 95 ARG A C 1
ATOM 705 O O . ARG A 1 95 ? 6.75 -21.359 -8.977 1 96.88 95 ARG A O 1
ATOM 712 N N . ARG A 1 96 ? 7.441 -22.359 -10.891 1 96.62 96 ARG A N 1
ATOM 713 C CA . ARG A 1 96 ? 8.844 -22.078 -10.602 1 96.62 96 ARG A CA 1
ATOM 714 C C . ARG A 1 96 ? 9.125 -20.578 -10.633 1 96.62 96 ARG A C 1
ATOM 716 O O . ARG A 1 96 ? 9.859 -20.062 -9.789 1 96.62 96 ARG A O 1
ATOM 723 N N . MET A 1 97 ? 8.508 -19.969 -11.586 1 95.44 97 MET A N 1
ATOM 724 C CA . MET A 1 97 ? 8.648 -18.516 -11.695 1 95.44 97 MET A CA 1
ATOM 725 C C . MET A 1 97 ? 8.109 -17.828 -10.445 1 95.44 97 MET A C 1
ATOM 727 O O . MET A 1 97 ? 8.742 -16.922 -9.914 1 95.44 97 MET A O 1
ATOM 731 N N . LEU A 1 98 ? 6.984 -18.219 -9.984 1 95.12 98 LEU A N 1
ATOM 732 C CA . LEU A 1 98 ? 6.371 -17.672 -8.781 1 95.12 98 LEU A CA 1
ATOM 733 C C . LEU A 1 98 ? 7.27 -17.875 -7.57 1 95.12 98 LEU A C 1
ATOM 735 O O . LEU A 1 98 ? 7.477 -16.953 -6.781 1 95.12 98 LEU A O 1
ATOM 739 N N . ASP A 1 99 ? 7.812 -19.031 -7.473 1 94.81 99 ASP A N 1
ATOM 740 C CA . ASP A 1 99 ? 8.695 -19.344 -6.355 1 94.81 99 ASP A CA 1
ATOM 741 C C . ASP A 1 99 ? 9.961 -18.484 -6.398 1 94.81 99 ASP A C 1
ATOM 743 O O . ASP A 1 99 ? 10.422 -18.016 -5.359 1 94.81 99 ASP A O 1
ATOM 747 N N . ASP A 1 100 ? 10.453 -18.312 -7.59 1 94.31 100 ASP A N 1
ATOM 748 C CA . ASP A 1 100 ? 11.625 -17.469 -7.762 1 94.31 100 ASP A CA 1
ATOM 749 C C . ASP A 1 100 ? 11.32 -16.031 -7.352 1 94.31 100 ASP A C 1
ATOM 751 O O . ASP A 1 100 ? 12.125 -15.391 -6.664 1 94.31 100 ASP A O 1
ATOM 755 N N . MET A 1 101 ? 10.188 -15.531 -7.734 1 94.25 101 MET A N 1
ATOM 756 C CA . MET A 1 101 ? 9.789 -14.172 -7.375 1 94.25 101 MET A CA 1
ATOM 757 C C . MET A 1 101 ? 9.625 -14.039 -5.863 1 94.25 101 MET A C 1
ATOM 759 O O . MET A 1 101 ? 10.023 -13.031 -5.281 1 94.25 101 MET A O 1
ATOM 763 N N . ARG A 1 102 ? 9.086 -15.016 -5.27 1 92.19 102 ARG A N 1
ATOM 764 C CA . ARG A 1 102 ? 8.914 -15.016 -3.822 1 92.19 102 ARG A CA 1
ATOM 765 C C . ARG A 1 102 ? 10.258 -14.977 -3.111 1 92.19 102 ARG A C 1
ATOM 767 O O . ARG A 1 102 ? 10.414 -14.305 -2.094 1 92.19 102 ARG A O 1
ATOM 774 N N . GLN A 1 103 ? 11.18 -15.695 -3.643 1 92 103 GLN A N 1
ATOM 775 C CA . GLN A 1 103 ? 12.516 -15.703 -3.064 1 92 103 GLN A CA 1
ATOM 776 C C . GLN A 1 103 ? 13.18 -14.336 -3.184 1 92 103 GLN A C 1
ATOM 778 O O . GLN A 1 103 ? 13.836 -13.875 -2.248 1 92 103 GLN A O 1
ATOM 783 N N . VAL A 1 104 ? 13.016 -13.742 -4.328 1 91.12 104 VAL A N 1
ATOM 784 C CA . VAL A 1 104 ? 13.547 -12.406 -4.547 1 91.12 104 VAL A CA 1
ATOM 785 C C . VAL A 1 104 ? 12.945 -11.438 -3.529 1 91.12 104 VAL A C 1
ATOM 787 O O . VAL A 1 104 ? 13.672 -10.656 -2.904 1 91.12 104 VAL A O 1
ATOM 790 N N . LEU A 1 105 ? 11.672 -11.531 -3.289 1 91.38 105 LEU A N 1
ATOM 791 C CA . LEU A 1 105 ? 10.969 -10.633 -2.379 1 91.38 105 LEU A CA 1
ATOM 792 C C . LEU A 1 105 ? 11.352 -10.906 -0.931 1 91.38 105 LEU A C 1
ATOM 794 O O . LEU A 1 105 ? 11.352 -10 -0.098 1 91.38 105 LEU A O 1
ATOM 798 N N . ALA A 1 106 ? 11.688 -12.156 -0.682 1 89.31 106 ALA A N 1
ATOM 799 C CA . ALA A 1 106 ? 12.039 -12.555 0.678 1 89.31 106 ALA A CA 1
ATOM 800 C C . ALA A 1 106 ? 13.242 -11.766 1.186 1 89.31 106 ALA A C 1
ATOM 802 O O . ALA A 1 106 ? 13.414 -11.594 2.395 1 89.31 106 ALA A O 1
ATOM 803 N N . GLY A 1 107 ? 14.039 -11.242 0.279 1 89.06 107 GLY A N 1
ATOM 804 C CA . GLY A 1 107 ? 15.188 -10.43 0.634 1 89.06 107 GLY A CA 1
ATOM 805 C C . GLY A 1 107 ? 14.812 -9.117 1.299 1 89.06 107 GLY A C 1
ATOM 806 O O . GLY A 1 107 ? 15.633 -8.5 1.975 1 89.06 107 GLY A O 1
ATOM 807 N N . LEU A 1 108 ? 13.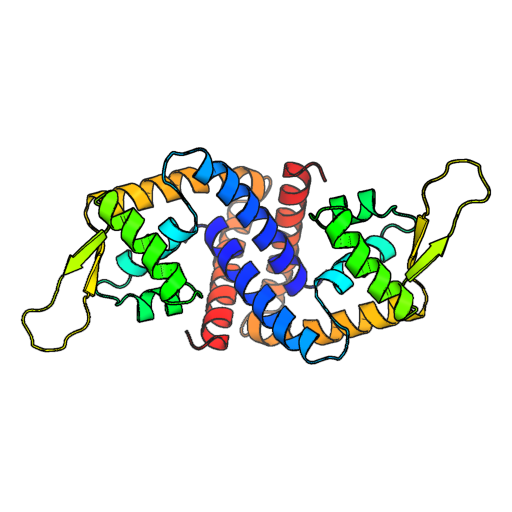57 -8.719 1.161 1 90.69 108 LEU A N 1
ATOM 808 C CA . LEU A 1 108 ? 13.102 -7.473 1.755 1 90.69 108 LEU A CA 1
ATOM 809 C C . LEU A 1 108 ? 12.75 -7.668 3.225 1 90.69 108 LEU A C 1
ATOM 811 O O . LEU A 1 108 ? 12.648 -6.699 3.98 1 90.69 108 LEU A O 1
ATOM 815 N N . GLU A 1 109 ? 12.5 -8.875 3.654 1 90.5 109 GLU A N 1
ATOM 816 C CA . GLU A 1 109 ? 12 -9.156 4.996 1 90.5 109 GLU A CA 1
ATOM 817 C C . GLU A 1 109 ? 13.039 -8.805 6.059 1 90.5 109 GLU A C 1
ATOM 819 O O . GLU A 1 109 ? 12.703 -8.25 7.105 1 90.5 109 GLU A O 1
ATOM 824 N N . GLY A 1 110 ? 14.25 -9.133 5.789 1 90 110 GLY A N 1
ATOM 825 C CA . GLY A 1 110 ? 15.312 -8.898 6.758 1 90 110 GLY A CA 1
ATOM 826 C C . GLY A 1 110 ? 15.383 -7.457 7.227 1 90 110 GLY A C 1
ATOM 827 O O . GLY A 1 110 ? 15.156 -7.172 8.406 1 90 110 GLY A O 1
ATOM 828 N N . PRO A 1 111 ? 15.602 -6.59 6.258 1 91.12 111 PRO A N 1
ATOM 829 C CA . PRO A 1 111 ? 15.68 -5.176 6.625 1 91.12 111 PRO A CA 1
ATOM 830 C C . PRO A 1 111 ? 14.406 -4.66 7.285 1 91.12 111 PRO A C 1
ATOM 832 O O . PRO A 1 111 ? 14.469 -3.855 8.219 1 91.12 111 PRO A O 1
ATOM 835 N N . LEU A 1 112 ? 13.227 -5.07 6.891 1 92.5 112 LEU A N 1
ATOM 836 C CA . LEU A 1 112 ? 11.945 -4.594 7.406 1 92.5 112 LEU A CA 1
ATOM 837 C C . LEU A 1 112 ? 11.75 -5.023 8.859 1 92.5 112 LEU A C 1
ATOM 839 O O . LEU A 1 112 ? 11.117 -4.312 9.641 1 92.5 112 LEU A O 1
ATOM 843 N N . THR A 1 113 ? 12.328 -6.18 9.203 1 93.75 113 THR A N 1
ATOM 844 C CA . THR A 1 113 ? 12.047 -6.742 10.523 1 93.75 113 THR A CA 1
ATOM 845 C C . THR A 1 113 ? 13.297 -6.691 11.406 1 93.75 113 THR A C 1
ATOM 847 O O . THR A 1 113 ? 13.367 -7.383 12.422 1 93.75 113 THR A O 1
ATOM 850 N N . ALA A 1 114 ? 14.234 -5.93 10.961 1 93.81 114 ALA A N 1
ATOM 851 C CA . ALA A 1 114 ? 15.469 -5.809 11.727 1 93.81 114 ALA A CA 1
ATOM 852 C C . ALA A 1 114 ? 15.18 -5.41 13.172 1 93.81 114 ALA A C 1
ATOM 854 O O . ALA A 1 114 ? 14.391 -4.496 13.422 1 93.81 114 ALA A O 1
ATOM 855 N N . GLY A 1 115 ? 15.766 -6.191 14.109 1 94.06 115 GLY A N 1
ATOM 856 C CA . GLY A 1 115 ? 15.648 -5.844 15.516 1 94.06 115 GLY A CA 1
ATOM 857 C C . GLY A 1 115 ? 14.43 -6.445 16.188 1 94.06 115 GLY A C 1
ATOM 858 O O . GLY A 1 115 ? 14.266 -6.344 17.406 1 94.06 115 GLY A O 1
ATOM 859 N N . LEU A 1 116 ? 13.57 -7.012 15.422 1 94.44 116 LEU A N 1
ATOM 860 C CA . LEU A 1 116 ? 12.422 -7.684 16.016 1 94.44 116 LEU A CA 1
ATOM 861 C C . LEU A 1 116 ? 12.805 -9.078 16.516 1 94.44 116 LEU A C 1
ATOM 863 O O . LEU A 1 116 ? 13.539 -9.797 15.836 1 94.44 116 LEU A O 1
ATOM 867 N N . SER A 1 117 ? 12.328 -9.445 17.672 1 94.56 117 SER A N 1
ATOM 868 C CA . SER A 1 117 ? 12.508 -10.797 18.172 1 94.56 117 SER A CA 1
ATOM 869 C C . SER A 1 117 ? 11.664 -11.797 17.406 1 94.56 117 SER A C 1
ATOM 871 O O . SER A 1 117 ? 10.75 -11.414 16.672 1 94.56 117 SER A O 1
ATOM 873 N N . ALA A 1 118 ? 11.992 -13.102 17.594 1 92.62 118 ALA A N 1
ATOM 874 C CA . ALA A 1 118 ? 11.203 -14.156 16.953 1 92.62 118 ALA A CA 1
ATOM 875 C C . ALA A 1 118 ? 9.75 -14.102 17.391 1 92.62 118 ALA A C 1
ATOM 877 O O . ALA A 1 118 ? 8.836 -14.32 16.594 1 92.62 118 ALA A O 1
ATOM 878 N N . GLU A 1 119 ? 9.602 -13.773 18.594 1 92.69 119 GLU A N 1
ATOM 879 C CA . GLU A 1 119 ? 8.25 -13.672 19.156 1 92.69 119 GLU A CA 1
ATOM 880 C C . GLU A 1 119 ? 7.5 -12.484 18.562 1 92.69 119 GLU A C 1
ATOM 882 O O . GLU A 1 119 ? 6.32 -12.594 18.219 1 92.69 119 GLU A O 1
ATOM 887 N N . GLU A 1 120 ? 8.141 -11.375 18.438 1 92.06 120 GLU A N 1
ATOM 888 C CA . GLU A 1 120 ? 7.52 -10.195 17.844 1 92.06 120 GLU A CA 1
ATOM 889 C C . GLU A 1 120 ? 7.125 -10.445 16.391 1 92.06 120 GLU A C 1
ATOM 891 O O . GLU A 1 120 ? 6.043 -10.047 15.961 1 92.06 120 GLU A O 1
ATOM 896 N N . ARG A 1 121 ? 7.965 -11.133 15.719 1 90.94 121 ARG A N 1
ATOM 897 C CA . ARG A 1 121 ? 7.688 -11.453 14.32 1 90.94 121 ARG A CA 1
ATOM 898 C C . ARG A 1 121 ? 6.48 -12.383 14.203 1 90.94 121 ARG A C 1
ATOM 900 O O . ARG A 1 121 ? 5.641 -12.203 13.32 1 90.94 121 ARG A O 1
ATOM 907 N N . SER A 1 122 ? 6.496 -13.305 15.062 1 91.25 122 SER A N 1
ATOM 908 C CA . SER A 1 122 ? 5.395 -14.266 15.055 1 91.25 122 SER A CA 1
ATOM 909 C C . SER A 1 122 ? 4.066 -13.578 15.359 1 91.25 122 SER A C 1
ATOM 911 O O . SER A 1 122 ? 3.062 -13.836 14.695 1 91.25 122 SER A O 1
ATOM 913 N N . VAL A 1 123 ? 4.062 -12.727 16.297 1 89.69 123 VAL A N 1
ATOM 914 C CA . VAL A 1 123 ? 2.848 -12.008 16.672 1 89.69 123 VAL A CA 1
ATOM 915 C C . VAL A 1 123 ? 2.426 -11.086 15.531 1 89.69 123 VAL A C 1
ATOM 917 O O . VAL A 1 123 ? 1.241 -11 15.203 1 89.69 123 VAL A O 1
ATOM 920 N N . LEU A 1 124 ? 3.395 -10.414 14.938 1 91.31 124 LEU A N 1
ATOM 921 C CA . LEU A 1 124 ? 3.104 -9.523 13.82 1 91.31 124 LEU A CA 1
ATOM 922 C C . LEU A 1 124 ? 2.422 -10.281 12.688 1 91.31 124 LEU A C 1
ATOM 924 O O . LEU A 1 124 ? 1.386 -9.844 12.18 1 91.31 124 LEU A O 1
ATOM 928 N N . ALA A 1 125 ? 2.992 -11.391 12.352 1 90.38 125 ALA A N 1
ATOM 929 C CA . ALA A 1 125 ? 2.449 -12.188 11.258 1 90.38 125 ALA A CA 1
ATOM 930 C C . ALA A 1 125 ? 1.031 -12.656 11.57 1 90.38 125 ALA A C 1
ATOM 932 O O . ALA A 1 125 ? 0.145 -12.586 10.711 1 90.38 125 ALA A O 1
ATOM 933 N N . ARG A 1 126 ? 0.845 -13.047 12.734 1 92 126 ARG A N 1
ATOM 934 C CA . ARG A 1 126 ? -0.459 -13.562 13.148 1 92 126 ARG A CA 1
ATOM 935 C C . ARG A 1 126 ? -1.505 -12.453 13.141 1 92 126 ARG A C 1
ATOM 937 O O . ARG A 1 126 ? -2.594 -12.617 12.594 1 92 126 ARG A O 1
ATOM 944 N N . VAL A 1 127 ? -1.168 -11.375 13.766 1 92.69 127 VAL A N 1
ATOM 945 C CA . VAL A 1 127 ? -2.121 -10.281 13.914 1 92.69 127 VAL A CA 1
ATOM 946 C C . VAL A 1 127 ? -2.385 -9.641 12.547 1 92.69 127 VAL A C 1
ATOM 948 O O . VAL A 1 127 ? -3.527 -9.32 12.219 1 92.69 127 VAL A O 1
ATOM 951 N N . LEU A 1 128 ? -1.358 -9.484 11.734 1 92.75 128 LEU A N 1
ATOM 952 C CA . LEU A 1 128 ? -1.539 -8.953 10.391 1 92.75 128 LEU A CA 1
ATOM 953 C C . LEU A 1 128 ? -2.408 -9.883 9.547 1 92.75 128 LEU A C 1
ATOM 955 O O . LEU A 1 128 ? -3.189 -9.43 8.711 1 92.75 128 LEU A O 1
ATOM 959 N N . GLY A 1 129 ? -2.219 -11.141 9.742 1 91.69 129 GLY A N 1
ATOM 960 C CA . GLY A 1 129 ? -3.088 -12.109 9.086 1 91.69 129 GLY A CA 1
ATOM 961 C C . GLY A 1 129 ? -4.559 -11.898 9.406 1 91.69 129 GLY A C 1
ATOM 962 O O . GLY A 1 129 ? -5.406 -11.984 8.516 1 91.69 129 GLY A O 1
ATOM 963 N N . ARG A 1 130 ? -4.812 -11.641 10.633 1 92.69 130 ARG A N 1
ATOM 964 C CA . ARG A 1 130 ? -6.188 -11.359 11.031 1 92.69 130 ARG A CA 1
ATOM 965 C C . ARG A 1 130 ? -6.688 -10.062 10.406 1 92.69 130 ARG A C 1
ATOM 967 O O .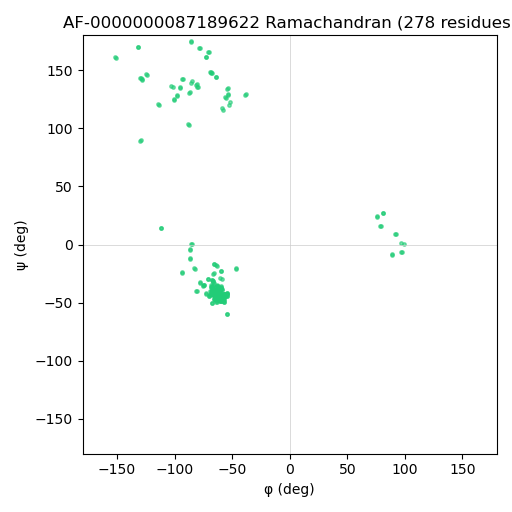 ARG A 1 130 ? -7.84 -9.984 9.969 1 92.69 130 ARG A O 1
ATOM 974 N N . VAL A 1 131 ? -5.863 -9.062 10.398 1 94.19 131 VAL A N 1
ATOM 975 C CA . VAL A 1 131 ? -6.223 -7.789 9.781 1 94.19 131 VAL A CA 1
ATOM 976 C C . VAL A 1 131 ? -6.512 -7.992 8.297 1 94.19 131 VAL A C 1
ATOM 978 O O . VAL A 1 131 ? -7.449 -7.402 7.758 1 94.19 131 VAL A O 1
ATOM 981 N N . MET A 1 132 ? -5.707 -8.797 7.695 1 91 132 MET A N 1
ATOM 982 C CA . MET A 1 132 ? -5.918 -9.133 6.289 1 91 132 MET A CA 1
ATOM 983 C C . MET A 1 132 ? -7.266 -9.812 6.09 1 91 132 MET A C 1
ATOM 985 O O . MET A 1 132 ? -7.973 -9.539 5.117 1 91 132 MET A O 1
ATOM 989 N N . GLY A 1 133 ? -7.551 -10.766 6.918 1 90.56 133 GLY A N 1
ATOM 990 C CA . GLY A 1 133 ? -8.852 -11.414 6.867 1 90.56 133 GLY A CA 1
ATOM 991 C C . GLY A 1 133 ? -10.008 -10.445 7.004 1 90.56 133 GLY A C 1
ATOM 992 O O . GLY A 1 133 ? -11 -10.547 6.273 1 90.56 133 GLY A O 1
ATOM 993 N N . ASN A 1 134 ? -9.914 -9.516 7.945 1 93.06 134 ASN A N 1
ATOM 994 C CA . ASN A 1 134 ? -10.93 -8.484 8.133 1 93.06 134 ASN A CA 1
ATOM 995 C C . ASN A 1 134 ? -11.086 -7.621 6.879 1 93.06 134 ASN A C 1
ATOM 997 O O . ASN A 1 134 ? -12.211 -7.293 6.484 1 93.06 134 ASN A O 1
ATOM 1001 N N . ALA A 1 135 ? -9.93 -7.246 6.293 1 90.5 135 ALA A N 1
ATOM 1002 C CA . ALA A 1 135 ? -9.945 -6.43 5.078 1 90.5 135 ALA A CA 1
ATOM 1003 C C . ALA A 1 135 ? -10.633 -7.168 3.934 1 90.5 135 ALA A C 1
ATOM 1005 O O . ALA A 1 135 ? -11.422 -6.582 3.189 1 90.5 135 ALA A O 1
ATOM 1006 N N . ALA A 1 136 ? -10.328 -8.438 3.799 1 84.69 136 ALA A N 1
ATOM 1007 C CA . ALA A 1 136 ? -10.938 -9.258 2.756 1 84.69 136 ALA A CA 1
ATOM 1008 C C . ALA A 1 136 ? -12.453 -9.359 2.949 1 84.69 136 ALA A C 1
ATOM 1010 O O . ALA A 1 136 ? -13.211 -9.258 1.985 1 84.69 136 ALA A O 1
ATOM 1011 N N . ALA A 1 137 ? -12.812 -9.523 4.191 1 86.81 137 ALA A N 1
ATOM 1012 C CA . ALA A 1 137 ? -14.234 -9.602 4.512 1 86.81 137 ALA A CA 1
ATOM 1013 C C . ALA A 1 137 ? -14.945 -8.289 4.184 1 86.81 137 ALA A C 1
ATOM 1015 O O . ALA A 1 137 ? -16.062 -8.297 3.654 1 86.81 137 ALA A O 1
ATOM 1016 N N . ALA A 1 138 ? -14.32 -7.215 4.461 1 84.62 138 ALA A N 1
ATOM 1017 C CA . ALA A 1 138 ? -14.891 -5.898 4.191 1 84.62 138 ALA A CA 1
ATOM 1018 C C . ALA A 1 138 ? -15.031 -5.66 2.691 1 84.62 138 ALA A C 1
ATOM 1020 O O . ALA A 1 138 ? -15.938 -4.949 2.248 1 84.62 138 ALA A O 1
ATOM 1021 N N . ALA A 1 139 ? -14.125 -6.207 1.872 1 79.94 139 ALA A N 1
ATOM 1022 C CA . ALA A 1 139 ? -14.125 -6.047 0.421 1 79.94 139 ALA A CA 1
ATOM 1023 C C . ALA A 1 139 ? -15.039 -7.07 -0.246 1 79.94 139 ALA A C 1
ATOM 1025 O O . ALA A 1 139 ? -15.281 -7.004 -1.454 1 79.94 139 ALA A O 1
ATOM 1026 N N . GLY A 1 140 ? -15.648 -7.879 0.55 1 77.38 140 GLY A N 1
ATOM 1027 C CA . GLY A 1 140 ? -16.484 -8.93 -0.004 1 77.38 140 GLY A CA 1
ATOM 1028 C C . GLY A 1 140 ? -15.703 -10.086 -0.585 1 77.38 140 GLY A C 1
ATOM 1029 O O . GLY A 1 140 ? -16.109 -10.672 -1.589 1 77.38 140 GLY A O 1
ATOM 1030 N N . ARG A 1 141 ? -14.516 -10.289 -0.16 1 68.31 141 ARG A N 1
ATOM 1031 C CA . ARG A 1 141 ? -13.648 -11.367 -0.635 1 68.31 141 ARG A CA 1
ATOM 1032 C C . ARG A 1 141 ? -13.43 -12.406 0.454 1 68.31 141 ARG A C 1
ATOM 1034 O O . ARG A 1 141 ? -13.516 -12.102 1.645 1 68.31 141 ARG A O 1
ATOM 1041 N N . MET B 1 1 ? 2.002 -16.797 4.062 1 77.69 1 MET B N 1
ATOM 1042 C CA . MET B 1 1 ? 2.201 -15.641 3.209 1 77.69 1 MET B CA 1
ATOM 1043 C C . MET B 1 1 ? 3.285 -14.727 3.775 1 77.69 1 MET B C 1
ATOM 1045 O O . MET B 1 1 ? 3.277 -14.414 4.965 1 77.69 1 MET B O 1
ATOM 1049 N N . PRO B 1 2 ? 4.199 -14.32 2.979 1 85.81 2 PRO B N 1
ATOM 1050 C CA . PRO B 1 2 ? 5.289 -13.477 3.484 1 85.81 2 PRO B CA 1
ATOM 1051 C C . PRO B 1 2 ? 4.812 -12.094 3.908 1 85.81 2 PRO B C 1
ATOM 1053 O O . PRO B 1 2 ? 3.828 -11.578 3.367 1 85.81 2 PRO B O 1
ATOM 1056 N N . LEU B 1 3 ? 5.434 -11.508 4.895 1 87.88 3 LEU B N 1
ATOM 1057 C CA . LEU B 1 3 ? 5.07 -10.219 5.469 1 87.88 3 LEU B CA 1
ATOM 1058 C C . LEU B 1 3 ? 5 -9.141 4.391 1 87.88 3 LEU B C 1
ATOM 1060 O O . LEU B 1 3 ? 4.078 -8.32 4.387 1 87.88 3 LEU B O 1
ATOM 1064 N N . SER B 1 4 ? 5.973 -9.188 3.508 1 90.31 4 SER B N 1
ATOM 1065 C CA . SER B 1 4 ? 6.035 -8.18 2.457 1 90.31 4 SER B CA 1
ATOM 1066 C C . SER B 1 4 ? 4.77 -8.188 1.606 1 90.31 4 SER B C 1
ATOM 1068 O O . SER B 1 4 ? 4.215 -7.133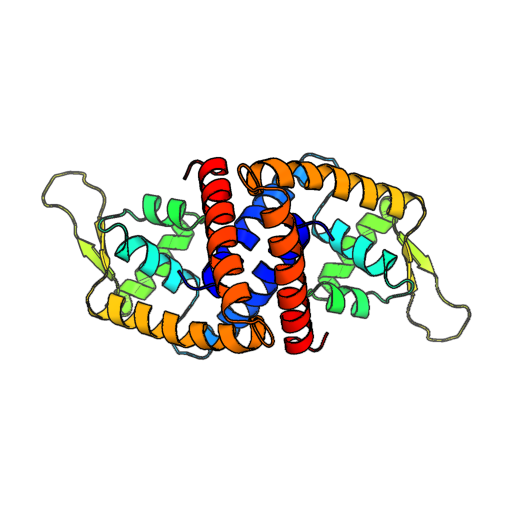 1.302 1 90.31 4 SER B O 1
ATOM 1070 N N . LEU B 1 5 ? 4.219 -9.344 1.314 1 88.5 5 LEU B N 1
ATOM 1071 C CA . LEU B 1 5 ? 3.02 -9.453 0.49 1 88.5 5 LEU B CA 1
ATOM 1072 C C . LEU B 1 5 ? 1.782 -9.023 1.269 1 88.5 5 LEU B C 1
ATOM 1074 O O . LEU B 1 5 ? 0.878 -8.398 0.708 1 88.5 5 LEU B O 1
ATOM 1078 N N . MET B 1 6 ? 1.76 -9.305 2.553 1 89.19 6 MET B N 1
ATOM 1079 C CA . MET B 1 6 ? 0.649 -8.859 3.393 1 89.19 6 MET B CA 1
ATOM 1080 C C . MET B 1 6 ? 0.6 -7.34 3.48 1 89.19 6 MET B C 1
ATOM 1082 O O . MET B 1 6 ? -0.476 -6.746 3.414 1 89.19 6 MET B O 1
ATOM 1086 N N . LEU B 1 7 ? 1.771 -6.77 3.613 1 92.88 7 LEU B N 1
ATOM 1087 C CA . LEU B 1 7 ? 1.841 -5.316 3.738 1 92.88 7 LEU B CA 1
ATOM 1088 C C . LEU B 1 7 ? 1.418 -4.641 2.438 1 92.88 7 LEU B C 1
ATOM 1090 O O . LEU B 1 7 ? 0.696 -3.641 2.461 1 92.88 7 LEU B O 1
ATOM 1094 N N . ILE B 1 8 ? 1.821 -5.188 1.296 1 92.06 8 ILE B N 1
ATOM 1095 C CA . ILE B 1 8 ? 1.44 -4.637 -0.001 1 92.06 8 ILE B CA 1
ATOM 1096 C C . ILE B 1 8 ? -0.073 -4.734 -0.179 1 92.06 8 ILE B C 1
ATOM 1098 O O . ILE B 1 8 ? -0.729 -3.746 -0.517 1 92.06 8 ILE B O 1
ATOM 1102 N N . GLY B 1 9 ? -0.612 -5.906 0.079 1 90.12 9 GLY B N 1
ATOM 1103 C CA . GLY B 1 9 ? -2.043 -6.109 -0.077 1 90.12 9 GLY B CA 1
ATOM 1104 C C . GLY B 1 9 ? -2.875 -5.254 0.859 1 90.12 9 GLY B C 1
ATOM 1105 O O . GLY B 1 9 ? -3.842 -4.617 0.433 1 90.12 9 GLY B O 1
ATOM 1106 N N . LEU B 1 10 ? -2.473 -5.176 2.084 1 92.19 10 LEU B N 1
ATOM 1107 C CA . LEU B 1 10 ? -3.199 -4.395 3.082 1 92.19 10 LEU B CA 1
ATOM 1108 C C . LEU B 1 10 ? -3.068 -2.902 2.807 1 92.19 10 LEU B C 1
ATOM 1110 O O . LEU B 1 10 ? -4.043 -2.156 2.932 1 92.19 10 LEU B O 1
ATOM 1114 N N . GLY B 1 11 ? -1.839 -2.506 2.49 1 94.38 11 GLY B N 1
ATOM 1115 C CA . GLY B 1 11 ? -1.643 -1.108 2.141 1 94.38 11 GLY B CA 1
ATOM 1116 C C . GLY B 1 11 ? -2.523 -0.65 0.994 1 94.38 11 GLY B C 1
ATOM 1117 O O . GLY B 1 11 ? -3.109 0.432 1.049 1 94.38 11 GLY B O 1
ATOM 1118 N N . ARG B 1 12 ? -2.633 -1.42 -0.018 1 91.12 12 ARG B N 1
ATOM 1119 C CA . ARG B 1 12 ? -3.469 -1.101 -1.171 1 91.12 12 ARG B CA 1
ATOM 1120 C C . ARG B 1 12 ? -4.941 -1.052 -0.782 1 91.12 12 ARG B C 1
ATOM 1122 O O . ARG B 1 12 ? -5.672 -0.146 -1.196 1 91.12 12 ARG B O 1
ATOM 1129 N N . PHE B 1 13 ? -5.344 -2.053 -0.066 1 90 13 PHE B N 1
ATOM 1130 C CA . PHE B 1 13 ? -6.734 -2.111 0.369 1 90 13 PHE B CA 1
ATOM 1131 C C . PHE B 1 13 ? -7.105 -0.87 1.174 1 90 13 PHE B C 1
ATOM 1133 O O . PHE B 1 13 ? -8.141 -0.245 0.922 1 90 13 PHE B O 1
ATOM 1140 N N . VAL B 1 14 ? -6.305 -0.542 2.119 1 93.81 14 VAL B N 1
ATOM 1141 C CA . VAL B 1 14 ? -6.586 0.585 3 1 93.81 14 VAL B CA 1
ATOM 1142 C C . VAL B 1 14 ? -6.516 1.89 2.209 1 93.81 14 VAL B C 1
ATOM 1144 O O . VAL B 1 14 ? -7.324 2.797 2.422 1 93.81 14 VAL B O 1
ATOM 1147 N N . GLN B 1 15 ? -5.547 1.99 1.329 1 93.62 15 GLN B N 1
ATOM 1148 C CA . GLN B 1 15 ? -5.445 3.166 0.469 1 93.62 15 GLN B CA 1
ATOM 1149 C C . GLN B 1 15 ? -6.719 3.359 -0.349 1 93.62 15 GLN B C 1
ATOM 1151 O O . GLN B 1 15 ? -7.234 4.477 -0.451 1 93.62 15 GLN B O 1
ATOM 1156 N N . ASP B 1 16 ? -7.219 2.277 -0.916 1 91.62 16 ASP B N 1
ATOM 1157 C CA . ASP B 1 16 ? -8.445 2.338 -1.708 1 91.62 16 ASP B CA 1
ATOM 1158 C C . ASP B 1 16 ? -9.633 2.752 -0.849 1 91.62 16 ASP B C 1
ATOM 1160 O O . ASP B 1 16 ? -10.438 3.6 -1.253 1 91.62 16 ASP B O 1
ATOM 1164 N N . ALA B 1 17 ? -9.773 2.137 0.28 1 92.44 17 ALA B N 1
ATOM 1165 C CA . ALA B 1 17 ? -10.852 2.484 1.2 1 92.44 17 ALA B CA 1
ATOM 1166 C C . ALA B 1 17 ? -10.75 3.941 1.642 1 92.44 17 ALA B C 1
ATOM 1168 O O . ALA B 1 17 ? -11.758 4.648 1.711 1 92.44 17 ALA B O 1
ATOM 1169 N N . ALA B 1 18 ? -9.547 4.363 1.95 1 93.81 18 ALA B N 1
ATOM 1170 C CA . ALA B 1 18 ? -9.312 5.742 2.361 1 93.81 18 ALA B CA 1
ATOM 1171 C C . ALA B 1 18 ? -9.68 6.719 1.249 1 93.81 18 ALA B C 1
ATOM 1173 O O . ALA B 1 18 ? -10.281 7.766 1.507 1 93.81 18 ALA B O 1
ATOM 1174 N N . HIS B 1 19 ? -9.258 6.406 0.056 1 93 19 HIS B N 1
ATOM 1175 C CA . HIS B 1 19 ? -9.633 7.238 -1.085 1 93 19 HIS B CA 1
ATOM 1176 C C . HIS B 1 19 ? -11.148 7.395 -1.182 1 93 19 HIS B C 1
ATOM 1178 O O . HIS B 1 19 ? -11.648 8.5 -1.386 1 93 19 HIS B O 1
ATOM 1184 N N . HIS B 1 20 ? -11.836 6.305 -0.948 1 91.88 20 HIS B N 1
ATOM 1185 C CA . HIS B 1 20 ? -13.289 6.328 -1.06 1 91.88 20 HIS B CA 1
ATOM 1186 C C . HIS B 1 20 ? -13.914 7.223 0.006 1 91.88 20 HIS B C 1
ATOM 1188 O O . HIS B 1 20 ? -14.742 8.078 -0.305 1 91.88 20 HIS B O 1
ATOM 1194 N N . VAL B 1 21 ? -13.5 7.098 1.229 1 92.12 21 VAL B N 1
ATOM 1195 C CA . VAL B 1 21 ? -14.148 7.82 2.318 1 92.12 21 VAL B CA 1
ATOM 1196 C C . VAL B 1 21 ? -13.742 9.289 2.275 1 92.12 21 VAL B C 1
ATOM 1198 O O . VAL B 1 21 ? -14.547 10.172 2.58 1 92.12 21 VAL B O 1
ATOM 1201 N N . LEU B 1 22 ? -12.516 9.578 1.89 1 93.25 22 LEU B N 1
ATOM 1202 C CA . LEU B 1 22 ? -12.062 10.961 1.837 1 93.25 22 LEU B CA 1
ATOM 1203 C C . LEU B 1 22 ? -12.695 11.695 0.659 1 93.25 22 LEU B C 1
ATOM 1205 O O . LEU B 1 22 ? -13.109 12.852 0.792 1 93.25 22 LEU B O 1
ATOM 1209 N N . SER B 1 23 ? -12.75 11.008 -0.456 1 90.62 23 SER B N 1
ATOM 1210 C CA . SER B 1 23 ? -13.273 11.641 -1.66 1 90.62 23 SER B CA 1
ATOM 1211 C C . SER B 1 23 ? -14.758 11.953 -1.519 1 90.62 23 SER B C 1
ATOM 1213 O O . SER B 1 23 ? -15.297 12.781 -2.256 1 90.62 23 SER B O 1
ATOM 1215 N N . ALA B 1 24 ? -15.398 11.172 -0.661 1 89.19 24 ALA B N 1
ATOM 1216 C CA . ALA B 1 24 ? -16.812 11.438 -0.398 1 89.19 24 ALA B CA 1
ATOM 1217 C C . ALA B 1 24 ? -17 12.812 0.24 1 89.19 24 ALA B C 1
ATOM 1219 O O . ALA B 1 24 ? -18.094 13.352 0.25 1 89.19 24 ALA B O 1
ATOM 1220 N N . ARG B 1 25 ? -15.891 13.312 0.775 1 85.06 25 ARG B N 1
ATOM 1221 C CA . ARG B 1 25 ? -15.891 14.656 1.338 1 85.06 25 ARG B CA 1
ATOM 1222 C C . ARG B 1 25 ? -15.336 15.664 0.34 1 85.06 25 ARG B C 1
ATOM 1224 O O . ARG B 1 25 ? -14.281 15.438 -0.264 1 85.06 25 ARG B O 1
ATOM 1231 N N . ASP B 1 26 ? -16.016 16.719 0.069 1 76.25 26 ASP B N 1
ATOM 1232 C CA . ASP B 1 26 ? -15.609 17.703 -0.924 1 76.25 26 ASP B CA 1
ATOM 1233 C C . ASP B 1 26 ? -14.227 18.281 -0.597 1 76.25 26 ASP B C 1
ATOM 1235 O O . ASP B 1 26 ? -13.992 18.75 0.52 1 76.25 26 ASP B O 1
ATOM 1239 N N . GLY B 1 27 ? -13.242 18 -1.516 1 82 27 GLY B N 1
ATOM 1240 C CA . GLY B 1 27 ? -11.945 18.656 -1.436 1 82 27 GLY B CA 1
ATOM 1241 C C . GLY B 1 27 ? -10.891 17.828 -0.737 1 82 27 GLY B C 1
ATOM 1242 O O . GLY B 1 27 ? -9.727 18.219 -0.649 1 82 27 GLY B O 1
ATOM 1243 N N . TYR B 1 28 ? -11.297 16.719 -0.195 1 88.62 28 TYR B N 1
ATOM 1244 C CA . TYR B 1 28 ? -10.312 15.945 0.557 1 88.62 28 TYR B CA 1
ATOM 1245 C C . TYR B 1 28 ? -9.648 14.898 -0.332 1 88.62 28 TYR B C 1
ATOM 1247 O O . TYR B 1 28 ? -10.281 14.359 -1.243 1 88.62 28 TYR B O 1
ATOM 1255 N N . SER B 1 29 ? -8.344 14.664 -0.136 1 93.12 29 SER B N 1
ATOM 1256 C CA . SER B 1 29 ? -7.605 13.562 -0.755 1 93.12 29 SER B CA 1
ATOM 1257 C C . SER B 1 29 ? -6.449 13.109 0.128 1 93.12 29 SER B C 1
ATOM 1259 O O . SER B 1 29 ? -5.969 13.867 0.97 1 93.12 29 SER B O 1
ATOM 1261 N N . LEU B 1 30 ? -6.012 11.93 -0.139 1 93 30 LEU B N 1
ATOM 1262 C CA . LEU B 1 30 ? -4.875 11.398 0.6 1 93 30 LEU B CA 1
ATOM 1263 C C . LEU B 1 30 ? -3.625 12.234 0.357 1 93 30 LEU B C 1
ATOM 1265 O O . LEU B 1 30 ? -2.801 12.406 1.259 1 93 30 LEU B O 1
ATOM 1269 N N . ARG B 1 31 ? -3.531 12.711 -0.836 1 92.69 31 ARG B N 1
ATOM 1270 C CA . ARG B 1 31 ? -2.379 13.547 -1.166 1 92.69 31 ARG B CA 1
ATOM 1271 C C . ARG B 1 31 ? -2.381 14.836 -0.35 1 92.69 31 ARG B C 1
ATOM 1273 O O . ARG B 1 31 ? -1.335 15.273 0.133 1 92.69 31 ARG B O 1
ATOM 1280 N N . MET B 1 32 ? -3.508 15.398 -0.27 1 94.69 32 MET B N 1
ATOM 1281 C CA . MET B 1 32 ? -3.637 16.594 0.543 1 94.69 32 MET B CA 1
ATOM 1282 C C . MET B 1 32 ? -3.33 16.297 2.008 1 94.69 32 MET B C 1
ATOM 1284 O O . MET B 1 32 ? -2.643 17.078 2.672 1 94.69 32 MET B O 1
ATOM 1288 N N . MET B 1 33 ? -3.875 15.219 2.445 1 94.31 33 MET B N 1
ATOM 1289 C CA . MET B 1 33 ? -3.631 14.805 3.826 1 94.31 33 MET B CA 1
ATOM 1290 C C . MET B 1 33 ? -2.139 14.617 4.082 1 94.31 33 MET B C 1
ATOM 1292 O O . MET B 1 33 ? -1.62 15.055 5.109 1 94.31 33 MET B O 1
ATOM 1296 N N . GLY B 1 34 ? -1.534 13.945 3.201 1 93.44 34 GLY B N 1
ATOM 1297 C CA . GLY B 1 34 ? -0.097 13.758 3.32 1 93.44 34 GLY B CA 1
ATOM 1298 C C . GLY B 1 34 ? 0.673 15.062 3.355 1 93.44 34 GLY B C 1
ATOM 1299 O O . GLY B 1 34 ? 1.566 15.242 4.184 1 93.44 34 GLY B O 1
ATOM 1300 N N . ALA B 1 35 ? 0.351 15.898 2.488 1 95.19 35 ALA B N 1
ATOM 1301 C CA . ALA B 1 35 ? 1.018 17.203 2.432 1 95.19 35 ALA B CA 1
ATOM 1302 C C . ALA B 1 35 ? 0.836 17.969 3.738 1 95.19 35 ALA B C 1
ATOM 1304 O O . ALA B 1 35 ? 1.808 18.453 4.316 1 95.19 35 ALA B O 1
ATOM 1305 N N . LEU B 1 36 ? -0.395 18.031 4.207 1 96.19 36 LEU B N 1
ATOM 1306 C CA . LEU B 1 36 ? -0.691 18.734 5.449 1 96.19 36 LEU B CA 1
ATOM 1307 C C . LEU B 1 36 ? 0.034 18.078 6.625 1 96.19 36 LEU B C 1
ATOM 1309 O O . LEU B 1 36 ? 0.548 18.781 7.504 1 96.19 36 LEU B O 1
ATOM 1313 N N . GLY B 1 37 ? 0.017 16.812 6.613 1 94.62 37 GLY B N 1
ATOM 1314 C CA . GLY B 1 37 ? 0.689 16.094 7.684 1 94.62 37 GLY B CA 1
ATOM 1315 C C . GLY B 1 37 ? 2.174 16.391 7.762 1 94.62 37 GLY B C 1
ATOM 1316 O O . GLY B 1 37 ? 2.713 16.609 8.852 1 94.62 37 GLY B O 1
ATOM 1317 N N . HIS B 1 38 ? 2.854 16.328 6.684 1 92.94 38 HIS B N 1
ATOM 1318 C CA . HIS B 1 38 ? 4.281 16.625 6.641 1 92.94 38 HIS B CA 1
ATOM 1319 C C . HIS B 1 38 ? 4.555 18.062 7.051 1 92.94 38 HIS B C 1
ATOM 1321 O O . HIS B 1 38 ? 5.465 18.328 7.84 1 92.94 38 HIS B O 1
ATOM 1327 N N . LEU B 1 39 ? 3.77 18.969 6.566 1 95 39 LEU B N 1
ATOM 1328 C CA . LEU B 1 39 ? 3.967 20.375 6.879 1 95 39 LEU B CA 1
ATOM 1329 C C . LEU B 1 39 ? 3.691 20.656 8.352 1 95 39 LEU B C 1
ATOM 1331 O O . LEU B 1 39 ? 4.332 21.516 8.961 1 95 39 LEU B O 1
ATOM 1335 N N . ALA B 1 40 ? 2.691 19.969 8.875 1 94.5 40 ALA B N 1
ATOM 1336 C CA . ALA B 1 40 ? 2.377 20.125 10.289 1 94.5 40 ALA B CA 1
ATOM 1337 C C . ALA B 1 40 ? 3.539 19.672 11.172 1 94.5 40 ALA B C 1
ATOM 1339 O O . ALA B 1 40 ? 3.812 20.266 12.211 1 94.5 40 ALA B O 1
ATOM 1340 N N . ARG B 1 41 ? 4.191 18.719 10.781 1 91.62 41 ARG B N 1
ATOM 1341 C CA . ARG B 1 41 ? 5.316 18.156 11.523 1 91.62 41 ARG B CA 1
ATOM 1342 C C . ARG B 1 41 ? 6.586 18.969 11.289 1 91.62 41 ARG B C 1
ATOM 1344 O O . ARG B 1 41 ? 7.41 19.125 12.195 1 91.62 41 ARG B O 1
ATOM 1351 N N . GLU B 1 42 ? 6.781 19.391 10.086 1 92.69 42 GLU B N 1
ATOM 1352 C CA . GLU B 1 42 ? 7.949 20.156 9.664 1 92.69 42 GLU B CA 1
ATOM 1353 C C . GLU B 1 42 ? 7.539 21.406 8.891 1 92.69 42 GLU B C 1
ATOM 1355 O O . GLU B 1 42 ? 7.551 21.406 7.66 1 92.69 42 GLU B O 1
ATOM 1360 N N . PRO B 1 43 ? 7.332 22.453 9.633 1 92.44 43 PRO B N 1
ATOM 1361 C CA . PRO B 1 43 ? 6.945 23.688 8.961 1 92.44 43 PRO B CA 1
ATOM 1362 C C . PRO B 1 43 ? 8.07 24.281 8.125 1 92.44 43 PRO B C 1
ATOM 1364 O O . PRO B 1 43 ? 9.25 24.125 8.453 1 92.44 43 PRO B O 1
ATOM 1367 N N . GLY B 1 44 ? 7.68 24.938 7.035 1 92 44 GLY B N 1
ATOM 1368 C CA . GLY B 1 44 ? 8.648 25.703 6.266 1 92 44 GLY B CA 1
ATOM 1369 C C . GLY B 1 44 ? 9.273 24.906 5.133 1 92 44 GLY B C 1
ATOM 1370 O O . GLY B 1 44 ? 10.242 25.344 4.52 1 92 44 GLY B O 1
ATOM 1371 N N . LEU B 1 45 ? 8.758 23.734 4.867 1 92.75 45 LEU B N 1
ATOM 1372 C CA . LEU B 1 45 ? 9.258 22.938 3.746 1 92.75 45 LEU B CA 1
ATOM 1373 C C . LEU B 1 45 ? 8.992 23.656 2.422 1 92.75 45 LEU B C 1
ATOM 1375 O O . LEU B 1 45 ? 7.945 24.281 2.246 1 92.75 45 LEU B O 1
ATOM 1379 N N . SER B 1 46 ? 9.961 23.516 1.471 1 91.88 46 SER B N 1
ATOM 1380 C CA . SER B 1 46 ? 9.727 23.922 0.09 1 91.88 46 SER B CA 1
ATOM 1381 C C . SER B 1 46 ? 8.891 22.891 -0.661 1 91.88 46 SER B C 1
ATOM 1383 O O . SER B 1 46 ? 8.648 21.797 -0.155 1 91.88 46 SER B O 1
ATOM 1385 N N . TYR B 1 47 ? 8.43 23.266 -1.855 1 90.81 47 TYR B N 1
ATOM 1386 C CA . TYR B 1 47 ? 7.711 22.328 -2.715 1 90.81 47 TYR B CA 1
ATOM 1387 C C . TYR B 1 47 ? 8.531 21.062 -2.945 1 90.81 47 TYR B C 1
ATOM 1389 O O . TYR B 1 47 ? 8.016 19.953 -2.834 1 90.81 47 TYR B O 1
ATOM 1397 N N . SER B 1 48 ? 9.797 21.297 -3.213 1 91.56 48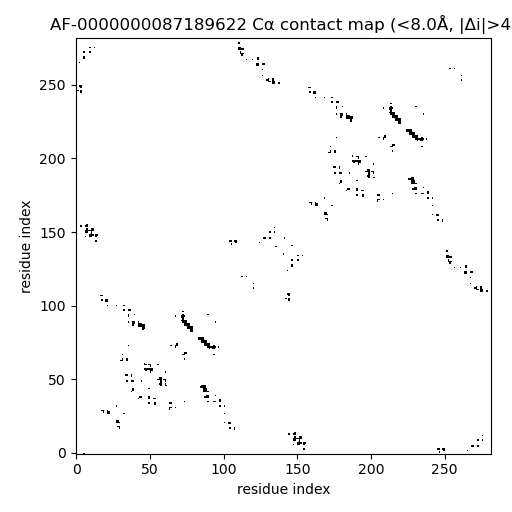 SER B N 1
ATOM 1398 C CA . SER B 1 48 ? 10.695 20.188 -3.514 1 91.56 48 SER B CA 1
ATOM 1399 C C . SER B 1 48 ? 10.891 19.281 -2.295 1 91.56 48 SER B C 1
ATOM 1401 O O . SER B 1 48 ? 10.836 18.062 -2.408 1 91.56 48 SER B O 1
ATOM 1403 N N . GLU B 1 49 ? 11.086 19.844 -1.182 1 91.44 49 GLU B N 1
ATOM 1404 C CA . GLU B 1 49 ? 11.258 19.078 0.051 1 91.44 49 GLU B CA 1
ATOM 1405 C C . GLU B 1 49 ? 9.977 18.344 0.424 1 91.44 49 GLU B C 1
ATOM 1407 O O . GLU B 1 49 ? 10.023 17.188 0.85 1 91.44 49 GLU B O 1
ATOM 1412 N N . LEU B 1 50 ? 8.883 19 0.262 1 93.56 50 LEU B N 1
ATOM 1413 C CA . LEU B 1 50 ? 7.594 18.391 0.566 1 93.56 50 LEU B CA 1
ATOM 1414 C C . LEU B 1 50 ? 7.324 17.203 -0.363 1 93.56 50 LEU B C 1
ATOM 1416 O O . LEU B 1 50 ? 6.855 16.156 0.081 1 93.56 50 LEU B O 1
ATOM 1420 N N . GLY B 1 51 ? 7.578 17.391 -1.626 1 92.06 51 GLY B N 1
ATOM 1421 C CA . GLY B 1 51 ? 7.449 16.297 -2.574 1 92.06 51 GLY B CA 1
ATOM 1422 C C . GLY B 1 51 ? 8.297 15.086 -2.215 1 92.06 51 GLY B C 1
ATOM 1423 O O . GLY B 1 51 ? 7.824 13.953 -2.254 1 92.06 51 GLY B O 1
ATOM 1424 N N . ARG B 1 52 ? 9.57 15.328 -1.796 1 87.38 52 ARG B N 1
ATOM 1425 C CA . ARG B 1 52 ? 10.484 14.266 -1.39 1 87.38 52 ARG B CA 1
ATOM 1426 C C . ARG B 1 52 ? 9.938 13.516 -0.179 1 87.38 52 ARG B C 1
ATOM 1428 O O . ARG B 1 52 ? 9.984 12.281 -0.14 1 87.38 52 ARG B O 1
ATOM 1435 N N . ARG B 1 53 ? 9.383 14.266 0.724 1 86.62 53 ARG B N 1
ATOM 1436 C CA . ARG B 1 53 ? 8.82 13.641 1.915 1 86.62 53 ARG B CA 1
ATOM 1437 C C . ARG B 1 53 ? 7.598 12.789 1.563 1 86.62 53 ARG B C 1
ATOM 1439 O O . ARG B 1 53 ? 7.375 11.742 2.162 1 86.62 53 ARG B O 1
ATOM 1446 N N . ALA B 1 54 ? 6.836 13.242 0.603 1 87.19 54 ALA B N 1
ATOM 1447 C CA . ALA B 1 54 ? 5.594 12.57 0.227 1 87.19 54 ALA B CA 1
ATOM 1448 C C . ALA B 1 54 ? 5.852 11.469 -0.794 1 87.19 54 ALA B C 1
ATOM 1450 O O . ALA B 1 54 ? 4.949 10.695 -1.126 1 87.19 54 ALA B O 1
ATOM 1451 N N . GLY B 1 55 ? 7 11.43 -1.337 1 82.88 55 GLY B N 1
ATOM 1452 C CA . GLY B 1 55 ? 7.34 10.406 -2.309 1 82.88 55 GLY B CA 1
ATOM 1453 C C . GLY B 1 55 ? 6.824 10.703 -3.701 1 82.88 55 GLY B C 1
ATOM 1454 O O . GLY B 1 55 ? 6.453 9.789 -4.441 1 82.88 55 GLY B O 1
ATOM 1455 N N . VAL B 1 56 ? 6.672 11.938 -3.99 1 87 56 VAL B N 1
ATOM 1456 C CA . VAL B 1 56 ? 6.207 12.344 -5.312 1 87 56 VAL B CA 1
ATOM 1457 C C . VAL B 1 56 ? 7.102 13.461 -5.855 1 87 56 VAL B C 1
ATOM 1459 O O . VAL B 1 56 ? 7.961 13.977 -5.137 1 87 56 VAL B O 1
ATOM 1462 N N . THR B 1 57 ? 6.914 13.766 -7.113 1 88.94 57 THR B N 1
ATOM 1463 C CA . THR B 1 57 ? 7.695 14.828 -7.727 1 88.94 57 THR B CA 1
ATOM 1464 C C . THR B 1 57 ? 7.23 16.203 -7.227 1 88.94 57 THR B C 1
ATOM 1466 O O . THR B 1 57 ? 6.098 16.344 -6.762 1 88.94 57 THR B O 1
ATOM 1469 N N . ALA B 1 58 ? 8.078 17.156 -7.414 1 89.25 58 ALA B N 1
ATOM 1470 C CA . ALA B 1 58 ? 7.754 18.531 -7.059 1 89.25 58 ALA B CA 1
ATOM 1471 C C . ALA B 1 58 ? 6.555 19.031 -7.855 1 89.25 58 ALA B C 1
ATOM 1473 O O . ALA B 1 58 ? 5.695 19.734 -7.32 1 89.25 58 ALA B O 1
ATOM 1474 N N . GLN B 1 59 ? 6.543 18.625 -9.07 1 90 59 GLN B N 1
ATOM 1475 C CA . GLN B 1 59 ? 5.457 19.047 -9.945 1 90 59 GLN B CA 1
ATOM 1476 C C . GLN B 1 59 ? 4.113 18.516 -9.453 1 90 59 GLN B C 1
ATOM 1478 O O . GLN B 1 59 ? 3.131 19.266 -9.391 1 90 59 GLN B O 1
ATOM 1483 N N . SER B 1 60 ? 4.074 17.266 -9.055 1 90.44 60 SER B N 1
ATOM 1484 C CA . SER B 1 60 ? 2.852 16.656 -8.539 1 90.44 60 SER B CA 1
ATOM 1485 C C . SER B 1 60 ? 2.43 17.281 -7.219 1 90.44 60 SER B C 1
ATOM 1487 O O . SER B 1 60 ? 1.236 17.438 -6.949 1 90.44 60 SER B O 1
ATOM 1489 N N . MET B 1 61 ? 3.377 17.688 -6.527 1 93.31 61 MET B N 1
ATOM 1490 C CA . MET B 1 61 ? 3.1 18.281 -5.219 1 93.31 61 MET B CA 1
ATOM 1491 C C . MET B 1 61 ? 2.598 19.719 -5.367 1 93.31 61 MET B C 1
ATOM 1493 O O . MET B 1 61 ? 1.787 20.172 -4.562 1 93.31 61 MET B O 1
ATOM 1497 N N . GLN B 1 62 ? 3.098 20.359 -6.375 1 93.19 62 GLN B N 1
ATOM 1498 C CA . GLN B 1 62 ? 2.707 21.75 -6.609 1 93.19 62 GLN B CA 1
ATOM 1499 C C . GLN B 1 62 ? 1.194 21.875 -6.766 1 93.19 62 GLN B C 1
ATOM 1501 O O . GLN B 1 62 ? 0.575 22.75 -6.16 1 93.19 62 GLN B O 1
ATOM 1506 N N . ALA B 1 63 ? 0.619 21.031 -7.555 1 93.75 63 ALA B N 1
ATOM 1507 C CA . ALA B 1 63 ? -0.825 21.062 -7.773 1 93.75 63 ALA B CA 1
ATOM 1508 C C . ALA B 1 63 ? -1.583 20.844 -6.469 1 93.75 63 ALA B C 1
ATOM 1510 O O . ALA B 1 63 ? -2.584 21.516 -6.203 1 93.75 63 ALA B O 1
ATOM 1511 N N . THR B 1 64 ? -1.137 19.938 -5.691 1 95.06 64 THR B N 1
ATOM 1512 C CA . THR B 1 64 ? -1.758 19.641 -4.406 1 95.06 64 THR B CA 1
ATOM 1513 C C . THR B 1 64 ? -1.669 20.844 -3.473 1 95.06 64 THR B C 1
ATOM 1515 O O . THR B 1 64 ? -2.656 21.219 -2.834 1 95.06 64 THR B O 1
ATOM 1518 N N . VAL B 1 65 ? -0.544 21.469 -3.449 1 95.31 65 VAL B N 1
ATOM 1519 C CA . VAL B 1 65 ? -0.332 22.609 -2.57 1 95.31 65 VAL B CA 1
ATOM 1520 C C . VAL B 1 65 ? -1.185 23.781 -3.039 1 95.31 65 VAL B C 1
ATOM 1522 O O . VAL B 1 65 ? -1.76 24.516 -2.221 1 95.31 65 VAL B O 1
ATOM 1525 N N . LEU B 1 66 ? -1.215 23.984 -4.324 1 94.69 66 LEU B N 1
ATOM 1526 C CA . LEU B 1 66 ? -2.035 25.062 -4.863 1 94.69 66 LEU B CA 1
ATOM 1527 C C . LEU B 1 66 ? -3.492 24.906 -4.445 1 94.69 66 LEU B C 1
ATOM 1529 O O . LEU B 1 66 ? -4.145 25.875 -4.055 1 94.69 66 LEU B O 1
ATOM 1533 N N . ARG B 1 67 ? -4.016 23.75 -4.484 1 95.06 67 ARG B N 1
ATOM 1534 C CA . ARG B 1 67 ? -5.383 23.484 -4.059 1 95.06 67 ARG B CA 1
ATOM 1535 C C . ARG B 1 67 ? -5.555 23.766 -2.568 1 95.06 67 ARG B C 1
ATOM 1537 O O . ARG B 1 67 ? -6.582 24.297 -2.148 1 95.06 67 ARG B O 1
ATOM 1544 N N . LEU B 1 68 ? -4.574 23.391 -1.823 1 96.69 68 LEU B N 1
ATOM 1545 C CA . LEU B 1 68 ? -4.617 23.625 -0.383 1 96.69 68 LEU B CA 1
ATOM 1546 C C . LEU B 1 68 ? -4.543 25.125 -0.07 1 96.69 68 LEU B C 1
ATOM 1548 O O . LEU B 1 68 ? -5.172 25.594 0.881 1 96.69 68 LEU B O 1
ATOM 1552 N N . GLU B 1 69 ? -3.768 25.812 -0.854 1 95.69 69 GLU B N 1
ATOM 1553 C CA . GLU B 1 69 ? -3.699 27.266 -0.711 1 95.69 69 GLU B CA 1
ATOM 1554 C C . GLU B 1 69 ? -5.043 27.906 -1.025 1 95.69 69 GLU B C 1
ATOM 1556 O O . GLU B 1 69 ? -5.504 28.781 -0.288 1 95.69 69 GLU B O 1
ATOM 1561 N N . GLU B 1 70 ? -5.617 27.5 -2.092 1 95.5 70 GLU B N 1
ATOM 1562 C CA . GLU B 1 70 ? -6.926 28.016 -2.492 1 95.5 70 GLU B CA 1
ATOM 1563 C C . GLU B 1 70 ? -7.977 27.75 -1.418 1 95.5 70 GLU B C 1
ATOM 1565 O O . GLU B 1 70 ? -8.875 28.562 -1.208 1 95.5 70 GLU B O 1
ATOM 1570 N N . ALA B 1 71 ? -7.824 26.703 -0.679 1 95.31 71 ALA B N 1
ATOM 1571 C CA . ALA B 1 71 ? -8.758 26.328 0.383 1 95.31 71 ALA B CA 1
ATOM 1572 C C . ALA B 1 71 ? -8.406 27.031 1.693 1 95.31 71 ALA B C 1
ATOM 1574 O O . ALA B 1 71 ? -9.086 26.844 2.703 1 95.31 71 ALA B O 1
ATOM 1575 N N . GLY B 1 72 ? -7.27 27.797 1.679 1 96.69 72 GLY B N 1
ATOM 1576 C CA . GLY B 1 72 ? -6.84 28.516 2.861 1 96.69 72 GLY B CA 1
ATOM 1577 C C . GLY B 1 72 ? -6.141 27.641 3.881 1 96.69 72 GLY B C 1
ATOM 1578 O O . GLY B 1 72 ? -5.996 28.016 5.043 1 96.69 72 GLY B O 1
ATOM 1579 N N . ALA B 1 73 ? -5.707 26.438 3.504 1 97.62 73 ALA B N 1
ATOM 1580 C CA . ALA B 1 73 ? -5.152 25.453 4.426 1 97.62 73 ALA B CA 1
ATOM 1581 C C . ALA B 1 73 ? -3.633 25.562 4.5 1 97.62 73 ALA B C 1
ATOM 1583 O O . ALA B 1 73 ? -3.016 25.078 5.453 1 97.62 73 ALA B O 1
ATOM 1584 N N . VAL B 1 74 ? -3.023 26.109 3.424 1 97.38 74 VAL B N 1
ATOM 1585 C CA . VAL B 1 74 ? -1.58 26.312 3.365 1 97.38 74 VAL B CA 1
ATOM 1586 C C . VAL B 1 74 ? -1.276 27.75 2.949 1 97.38 74 VAL B C 1
ATOM 1588 O O . VAL B 1 74 ? -2.014 28.344 2.156 1 97.38 74 VAL B O 1
ATOM 1591 N N . ALA B 1 75 ? -0.266 28.344 3.48 1 96.25 75 ALA B N 1
ATOM 1592 C CA . ALA B 1 75 ? 0.22 29.656 3.102 1 96.25 75 ALA B CA 1
ATOM 1593 C C . ALA B 1 75 ? 1.693 29.609 2.707 1 96.25 75 ALA B C 1
ATOM 1595 O O . ALA B 1 75 ? 2.445 28.766 3.195 1 96.25 75 ALA B O 1
ATOM 1596 N N . ARG B 1 76 ? 1.973 30.422 1.802 1 91.06 76 ARG B N 1
ATOM 1597 C CA . ARG B 1 76 ? 3.359 30.578 1.369 1 91.06 76 ARG B CA 1
ATOM 1598 C C . ARG B 1 76 ? 4 31.812 1.989 1 91.06 76 ARG B C 1
ATOM 1600 O O . ARG B 1 76 ? 3.383 32.875 2.047 1 91.06 76 ARG B O 1
ATOM 1607 N N . THR B 1 77 ? 5.062 31.594 2.631 1 82.62 77 THR B N 1
ATOM 1608 C CA . THR B 1 77 ? 5.785 32.75 3.154 1 82.62 77 THR B CA 1
ATOM 1609 C C . THR B 1 77 ? 7.133 32.906 2.459 1 82.62 77 THR B C 1
ATOM 1611 O O . THR B 1 77 ? 7.793 31.906 2.146 1 82.62 77 THR B O 1
ATOM 1614 N N . THR B 1 78 ? 7.316 34 1.838 1 75.31 78 THR B N 1
ATOM 1615 C CA . THR B 1 78 ? 8.625 34.312 1.279 1 75.31 78 THR B CA 1
ATOM 1616 C C . THR B 1 78 ? 9.516 35 2.318 1 75.31 78 THR B C 1
ATOM 1618 O O . THR B 1 78 ? 9.172 36.062 2.828 1 75.31 78 THR B O 1
ATOM 1621 N N . PRO B 1 79 ? 10.445 34.156 2.854 1 67.62 79 PRO B N 1
ATOM 1622 C CA . PRO B 1 79 ? 11.32 34.781 3.84 1 67.62 79 PRO B CA 1
ATOM 1623 C C . PRO B 1 79 ? 12.008 36.062 3.305 1 67.62 79 PRO B C 1
ATOM 1625 O O . PRO B 1 79 ? 12.18 36.188 2.092 1 67.62 79 PRO B O 1
ATOM 1628 N N . ALA B 1 80 ? 12.047 37.188 4.074 1 65.25 80 ALA B N 1
ATOM 1629 C CA . ALA B 1 80 ? 12.594 38.5 3.75 1 65.25 80 ALA B CA 1
ATOM 1630 C C . ALA B 1 80 ? 13.977 38.375 3.113 1 65.25 80 ALA B C 1
ATOM 1632 O O . ALA B 1 80 ? 14.383 39.25 2.332 1 65.25 80 ALA B O 1
ATOM 1633 N N . GLY B 1 81 ? 14.641 37.281 3.303 1 57.16 81 GLY B N 1
ATOM 1634 C CA . GLY B 1 81 ? 15.977 37.25 2.734 1 57.16 81 GLY B CA 1
ATOM 1635 C C . GLY B 1 81 ? 16 36.812 1.278 1 57.16 81 GLY B C 1
ATOM 1636 O O . GLY B 1 81 ? 15.023 36.25 0.777 1 57.16 81 GLY B O 1
ATOM 1637 N N . ARG B 1 82 ? 16.875 37.5 0.4 1 56.84 82 ARG B N 1
ATOM 1638 C CA . ARG B 1 82 ? 17.109 37.281 -1.027 1 56.84 82 ARG B CA 1
ATOM 1639 C C . ARG B 1 82 ? 17.422 35.844 -1.325 1 56.84 82 ARG B C 1
ATOM 1641 O O . ARG B 1 82 ? 18.344 35.25 -0.743 1 56.84 82 ARG B O 1
ATOM 1648 N N . GLY B 1 83 ? 16.594 35.219 -2.217 1 58.28 83 GLY B N 1
ATOM 1649 C CA . GLY B 1 83 ? 16.938 33.969 -2.875 1 58.28 83 GLY B CA 1
ATOM 1650 C C . GLY B 1 83 ? 16.359 32.75 -2.182 1 58.28 83 GLY B C 1
ATOM 1651 O O . GLY B 1 83 ? 16.734 31.609 -2.49 1 58.28 83 GLY B O 1
ATOM 1652 N N . ARG B 1 84 ? 15.609 33.25 -1.089 1 62.72 84 ARG B N 1
ATOM 1653 C CA . ARG B 1 84 ? 15.234 32.031 -0.342 1 62.72 84 ARG B CA 1
ATOM 1654 C C . ARG B 1 84 ? 13.938 31.438 -0.885 1 62.72 84 ARG B C 1
ATOM 1656 O O . ARG B 1 84 ? 13.086 32.156 -1.406 1 62.72 84 ARG B O 1
ATOM 1663 N N . LYS B 1 85 ? 13.945 30.172 -1.148 1 70.56 85 LYS B N 1
ATOM 1664 C CA . LYS B 1 85 ? 12.828 29.391 -1.663 1 70.56 85 LYS B CA 1
ATOM 1665 C C . LYS B 1 85 ? 11.602 29.531 -0.767 1 70.56 85 LYS B C 1
ATOM 1667 O O . LYS B 1 85 ? 11.727 29.672 0.452 1 70.56 85 LYS B O 1
ATOM 1672 N N . ALA B 1 86 ? 10.508 29.906 -1.372 1 77.88 86 ALA B N 1
ATOM 1673 C CA . ALA B 1 86 ? 9.227 29.969 -0.678 1 77.88 86 ALA B CA 1
ATOM 1674 C C . ALA B 1 86 ? 9.07 28.812 0.299 1 77.88 86 ALA B C 1
ATOM 1676 O O . ALA B 1 86 ? 9.469 27.672 -0.003 1 77.88 86 ALA B O 1
ATOM 1677 N N . GLU B 1 87 ? 8.703 29.234 1.554 1 91.56 87 GLU B N 1
ATOM 1678 C CA . GLU B 1 87 ? 8.453 28.234 2.582 1 91.56 87 GLU B CA 1
ATOM 1679 C C . GLU B 1 87 ? 6.957 28.031 2.805 1 91.56 87 GLU B C 1
ATOM 1681 O O . GLU B 1 87 ? 6.188 29 2.807 1 91.56 87 GLU B O 1
ATOM 1686 N N . LEU B 1 88 ? 6.547 26.797 2.92 1 95.19 88 LEU B N 1
ATOM 1687 C CA . LEU B 1 88 ? 5.145 26.438 3.096 1 95.19 88 LEU B CA 1
ATOM 1688 C C . LEU B 1 88 ? 4.809 26.25 4.574 1 95.19 88 LEU B C 1
ATOM 1690 O O . LEU B 1 88 ? 5.598 25.688 5.332 1 95.19 88 LEU B O 1
ATOM 1694 N N . GLN B 1 89 ? 3.66 26.859 4.918 1 95.69 89 GLN B N 1
ATOM 1695 C CA . GLN B 1 89 ? 3.17 26.734 6.285 1 95.69 89 GLN B CA 1
ATOM 1696 C C . GLN B 1 89 ? 1.715 26.281 6.309 1 95.69 89 GLN B C 1
ATOM 1698 O O . GLN B 1 89 ? 0.909 26.703 5.48 1 95.69 89 GLN B O 1
ATOM 1703 N N . VAL B 1 90 ? 1.468 25.406 7.312 1 96.69 90 VAL B N 1
ATOM 1704 C CA . VAL B 1 90 ? 0.07 25.047 7.523 1 96.69 90 VAL B CA 1
ATOM 1705 C C . VAL B 1 90 ? -0.633 26.141 8.312 1 96.69 90 VAL B C 1
ATOM 1707 O O . VAL B 1 90 ? -0.078 26.672 9.273 1 96.69 90 VAL B O 1
ATOM 1710 N N . THR B 1 91 ? -1.824 26.5 7.867 1 97.56 91 THR B N 1
ATOM 1711 C CA . THR B 1 91 ? -2.633 27.469 8.602 1 97.56 91 THR B CA 1
ATOM 1712 C C . THR B 1 91 ? -3.459 26.781 9.68 1 97.56 91 THR B C 1
ATOM 1714 O O . THR B 1 91 ? -3.426 25.547 9.805 1 97.56 91 THR B O 1
ATOM 1717 N N . GLU B 1 92 ? -4.176 27.625 10.508 1 97.38 92 GLU B N 1
ATOM 1718 C CA . GLU B 1 92 ? -5.113 27.062 11.477 1 97.38 92 GLU B CA 1
ATOM 1719 C C . GLU B 1 92 ? -6.215 26.266 10.773 1 97.38 92 GLU B C 1
ATOM 1721 O O . GLU B 1 92 ? -6.617 25.203 11.242 1 97.38 92 GLU B O 1
ATOM 1726 N N . ARG B 1 93 ? -6.637 26.781 9.703 1 97.12 93 ARG B N 1
ATOM 1727 C CA . ARG B 1 93 ? -7.641 26.078 8.914 1 97.12 93 ARG B CA 1
ATOM 1728 C C . ARG B 1 93 ? -7.098 24.75 8.398 1 97.12 93 ARG B C 1
ATOM 1730 O O . ARG B 1 93 ? -7.82 23.75 8.359 1 97.12 93 ARG B O 1
ATOM 1737 N N . GLY B 1 94 ? -5.828 24.75 8 1 97.25 94 GLY B N 1
ATOM 1738 C CA . GLY B 1 94 ? -5.184 23.547 7.531 1 97.25 94 GLY B CA 1
ATOM 1739 C C . GLY B 1 94 ? -5.055 22.484 8.609 1 97.25 94 GLY B C 1
ATOM 1740 O O . GLY B 1 94 ? -5.227 21.297 8.336 1 97.25 94 GLY B O 1
ATOM 1741 N N . ARG B 1 95 ? -4.809 22.922 9.797 1 96.88 95 ARG B N 1
ATOM 1742 C CA . ARG B 1 95 ? -4.715 21.984 10.922 1 96.88 95 ARG B CA 1
ATOM 1743 C C . ARG B 1 95 ? -6.07 21.359 11.219 1 96.88 95 ARG B C 1
ATOM 1745 O O . ARG B 1 95 ? -6.156 20.156 11.484 1 96.88 95 ARG B O 1
ATOM 1752 N N . ARG B 1 96 ? -7.094 22.188 11.141 1 96.75 96 ARG B N 1
ATOM 1753 C CA . ARG B 1 96 ? -8.445 21.672 11.359 1 96.75 96 ARG B CA 1
ATOM 1754 C C . ARG B 1 96 ? -8.844 20.703 10.258 1 96.75 96 ARG B C 1
ATOM 1756 O O . ARG B 1 96 ? -9.453 19.672 10.539 1 96.75 96 ARG B O 1
ATOM 1763 N N . MET B 1 97 ? -8.445 21.062 9.086 1 95.56 97 MET B N 1
ATOM 1764 C CA . MET B 1 97 ? -8.719 20.188 7.953 1 95.56 97 MET B CA 1
ATOM 1765 C C . MET B 1 97 ? -8.023 18.844 8.133 1 95.56 97 MET B C 1
ATOM 1767 O O . MET B 1 97 ? -8.625 17.797 7.895 1 95.56 97 MET B O 1
ATOM 1771 N N . LEU B 1 98 ? -6.809 18.844 8.523 1 95.25 98 LEU B N 1
ATOM 1772 C CA . LEU B 1 98 ? -6.039 17.625 8.766 1 95.25 98 LEU B CA 1
ATOM 1773 C C . LEU B 1 98 ? -6.695 16.781 9.852 1 95.25 98 LEU B C 1
ATOM 1775 O O . LEU B 1 98 ? -6.832 15.562 9.695 1 95.25 98 LEU B O 1
ATOM 1779 N N . ASP B 1 99 ? -7.113 17.422 10.883 1 94.94 99 ASP B N 1
ATOM 1780 C CA . ASP B 1 99 ? -7.766 16.703 11.984 1 94.94 99 ASP B CA 1
ATOM 1781 C C . ASP B 1 99 ? -9.078 16.078 11.531 1 94.94 99 ASP B C 1
ATOM 1783 O O . ASP B 1 99 ? -9.391 14.945 11.906 1 94.94 99 ASP B O 1
ATOM 1787 N N . ASP B 1 100 ? -9.789 16.828 10.734 1 94.31 100 ASP B N 1
ATOM 1788 C CA . ASP B 1 100 ? -11.039 16.297 10.188 1 94.31 100 ASP B CA 1
ATOM 1789 C C . ASP B 1 100 ? -10.781 15.07 9.312 1 94.31 100 ASP B C 1
ATOM 1791 O O . ASP B 1 100 ? -11.5 14.07 9.414 1 94.31 100 ASP B O 1
ATOM 1795 N N . MET B 1 101 ? -9.781 15.133 8.484 1 94.25 101 MET B N 1
ATOM 1796 C CA . MET B 1 101 ? -9.43 14 7.625 1 94.25 101 MET B CA 1
ATOM 1797 C C . MET B 1 101 ? -9.023 12.789 8.453 1 94.25 101 MET B C 1
ATOM 1799 O O . MET B 1 101 ? -9.398 11.656 8.133 1 94.25 101 MET B O 1
ATOM 1803 N N . ARG B 1 102 ? -8.297 13.023 9.477 1 92.38 102 ARG B N 1
ATOM 1804 C CA . ARG B 1 102 ? -7.883 11.945 10.367 1 92.38 102 ARG B CA 1
ATOM 1805 C C . ARG B 1 102 ? -9.086 11.281 11.023 1 92.38 102 ARG B C 1
ATOM 1807 O O . ARG B 1 102 ? -9.117 10.062 11.195 1 92.38 102 ARG B O 1
ATOM 1814 N N . GLN B 1 103 ? -10.031 12.078 11.391 1 92.06 103 GLN B N 1
ATOM 1815 C CA . GLN B 1 103 ? -11.242 11.547 11.992 1 92.06 103 GLN B CA 1
ATOM 1816 C C . GLN B 1 103 ? -12.023 10.688 11 1 92.06 103 GLN B C 1
ATOM 1818 O O . GLN B 1 103 ? -12.547 9.633 11.367 1 92.06 103 GLN B O 1
ATOM 1823 N N . VAL B 1 104 ? -12.102 11.18 9.797 1 91.25 104 VAL B N 1
ATOM 1824 C CA . VAL B 1 104 ? -12.773 10.422 8.742 1 91.25 104 VAL B CA 1
ATOM 1825 C C . VAL B 1 104 ? -12.086 9.07 8.555 1 91.25 104 VAL B C 1
ATOM 1827 O O . VAL B 1 104 ? -12.75 8.031 8.492 1 91.25 104 VAL B O 1
ATOM 1830 N N . LEU B 1 105 ? -10.789 9.055 8.562 1 91.5 105 LEU B N 1
ATOM 1831 C CA . LEU B 1 105 ? -10.008 7.84 8.344 1 91.5 105 LEU B CA 1
ATOM 1832 C C . LEU B 1 105 ? -10.117 6.902 9.539 1 91.5 105 LEU B C 1
ATOM 1834 O O . LEU B 1 105 ? -10.031 5.68 9.383 1 91.5 105 LEU B O 1
ATOM 1838 N N . ALA B 1 106 ? -10.305 7.492 10.695 1 89.44 106 ALA B N 1
ATOM 1839 C CA . ALA B 1 106 ? -10.383 6.703 11.922 1 89.44 106 ALA B CA 1
ATOM 1840 C C . ALA B 1 106 ? -11.531 5.703 11.852 1 89.44 106 ALA B C 1
ATOM 1842 O O . ALA B 1 106 ? -11.5 4.668 12.523 1 89.44 106 ALA B O 1
ATOM 1843 N N . GLY B 1 107 ? -12.508 5.973 11.023 1 89.19 107 GLY B N 1
ATOM 1844 C CA . GLY B 1 107 ? -13.641 5.078 10.836 1 89.19 107 GLY B CA 1
ATOM 1845 C C . GLY B 1 107 ? -13.25 3.75 10.211 1 89.19 107 GLY B C 1
ATOM 1846 O O . GLY B 1 107 ? -13.992 2.77 10.32 1 89.19 107 GLY B O 1
ATOM 1847 N N . LEU B 1 108 ? -12.086 3.691 9.617 1 90.69 108 LEU B N 1
ATOM 1848 C CA . LEU B 1 108 ? -11.617 2.469 8.984 1 90.69 108 LEU B CA 1
ATOM 1849 C C . LEU B 1 108 ? -10.992 1.526 10.008 1 90.69 108 LEU B C 1
ATOM 1851 O O . LEU B 1 108 ? -10.844 0.331 9.742 1 90.69 108 LEU B O 1
ATOM 1855 N N . GLU B 1 109 ? -10.586 2.012 11.141 1 90.44 109 GLU B N 1
ATOM 1856 C CA . GLU B 1 109 ? -9.836 1.238 12.125 1 90.44 109 GLU B CA 1
ATOM 1857 C C . GLU B 1 109 ? -10.688 0.118 12.711 1 90.44 109 GLU B C 1
ATOM 1859 O O . GLU B 1 109 ? -10.203 -1.002 12.898 1 90.44 109 GLU B O 1
ATOM 1864 N N . GLY B 1 110 ? -11.898 0.432 13 1 89.88 110 GLY B N 1
ATOM 1865 C CA . GLY B 1 110 ? -12.789 -0.54 13.625 1 89.88 110 GLY B CA 1
ATOM 1866 C C . GLY B 1 110 ? -12.883 -1.839 12.844 1 89.88 110 GLY B C 1
ATOM 1867 O O . GLY B 1 110 ? -12.484 -2.895 13.336 1 89.88 110 GLY B O 1
ATOM 1868 N N . PRO B 1 111 ? -13.336 -1.693 11.617 1 91.06 111 PRO B N 1
ATOM 1869 C CA . PRO B 1 111 ? -13.469 -2.9 10.797 1 91.06 111 PRO B CA 1
ATOM 1870 C C . PRO B 1 111 ? -12.141 -3.627 10.602 1 91.06 111 PRO B C 1
ATOM 1872 O O . PRO B 1 111 ? -12.102 -4.859 10.602 1 91.06 111 PRO B O 1
ATOM 1875 N N . LEU B 1 112 ? -11.016 -2.959 10.445 1 92.5 112 LEU B N 1
ATOM 1876 C CA . LEU B 1 112 ? -9.711 -3.555 10.188 1 92.5 112 LEU B CA 1
ATOM 1877 C C . LEU B 1 112 ? -9.227 -4.348 11.398 1 92.5 112 LEU B C 1
ATOM 1879 O O . LEU B 1 112 ? -8.531 -5.352 11.242 1 92.5 112 LEU B O 1
ATOM 1883 N N . THR B 1 113 ? -9.641 -3.912 12.602 1 93.69 113 THR B N 1
ATOM 1884 C CA . THR B 1 113 ? -9.094 -4.516 13.805 1 93.69 113 THR B CA 1
ATOM 1885 C C . THR B 1 113 ? -10.164 -5.32 14.547 1 93.69 113 THR B C 1
ATOM 1887 O O . THR B 1 113 ? -10 -5.645 15.719 1 93.69 113 THR B O 1
ATOM 1890 N N . ALA B 1 114 ? -11.227 -5.551 13.859 1 93.88 114 ALA B N 1
ATOM 1891 C CA . ALA B 1 114 ? -12.312 -6.312 14.469 1 93.88 114 ALA B CA 1
ATOM 1892 C C . ALA B 1 114 ? -11.805 -7.637 15.023 1 93.88 114 ALA B C 1
ATOM 1894 O O . ALA B 1 114 ? -11.062 -8.352 14.359 1 93.88 114 ALA B O 1
ATOM 1895 N N . GLY B 1 115 ? -12.156 -7.891 16.312 1 94.06 115 GLY B N 1
ATOM 1896 C CA . GLY B 1 115 ? -11.828 -9.164 16.922 1 94.06 115 GLY B CA 1
ATOM 1897 C C . GLY B 1 115 ? -10.461 -9.18 17.578 1 94.06 115 GLY B C 1
ATOM 1898 O O . GLY B 1 115 ? -10.094 -10.148 18.234 1 94.06 115 GLY B O 1
ATOM 1899 N N . LEU B 1 116 ? -9.719 -8.156 17.375 1 94.38 116 LEU B N 1
ATOM 1900 C CA . LEU B 1 116 ? -8.43 -8.078 18.062 1 94.38 116 LEU B CA 1
ATOM 1901 C C . LEU B 1 116 ? -8.609 -7.566 19.484 1 94.38 116 LEU B C 1
ATOM 1903 O O . LEU B 1 116 ? -9.391 -6.645 19.734 1 94.38 116 LEU B O 1
ATOM 1907 N N . SER B 1 117 ? -7.914 -8.172 20.422 1 94.62 117 SER B N 1
ATOM 1908 C CA . SER B 1 117 ? -7.895 -7.684 21.797 1 94.62 117 SER B CA 1
ATOM 1909 C C . SER B 1 117 ? -7.117 -6.375 21.906 1 94.62 117 SER B C 1
ATOM 1911 O O . SER B 1 117 ? -6.383 -6 20.984 1 94.62 117 SER B O 1
ATOM 1913 N N . ALA B 1 118 ? -7.305 -5.695 23.062 1 92.69 118 ALA B N 1
ATOM 1914 C CA . ALA B 1 118 ? -6.555 -4.469 23.312 1 92.69 118 ALA B CA 1
ATOM 1915 C C . ALA B 1 118 ? -5.051 -4.727 23.312 1 92.69 118 ALA B C 1
ATOM 1917 O O . ALA B 1 118 ? -4.281 -3.91 22.797 1 92.69 118 ALA B O 1
ATOM 1918 N N . GLU B 1 119 ? -4.727 -5.828 23.797 1 92.69 119 GLU B N 1
ATOM 1919 C CA . GLU B 1 119 ? -3.314 -6.203 23.828 1 92.69 119 GLU B CA 1
ATOM 1920 C C . GLU B 1 119 ? -2.777 -6.473 22.422 1 92.69 119 GLU B C 1
ATOM 1922 O O . GLU B 1 119 ? -1.672 -6.047 22.094 1 92.69 119 GLU B O 1
ATOM 1927 N N . GLU B 1 120 ? -3.512 -7.145 21.625 1 92.12 120 GLU B N 1
ATOM 1928 C CA . GLU B 1 120 ? -3.104 -7.418 20.25 1 92.12 120 GLU B CA 1
ATOM 1929 C C . GLU B 1 120 ? -2.949 -6.129 19.453 1 92.12 120 GLU B C 1
ATOM 1931 O O . GLU B 1 120 ? -1.994 -5.977 18.688 1 92.12 120 GLU B O 1
ATOM 1936 N N . ARG B 1 121 ? -3.842 -5.234 19.703 1 91 121 ARG B N 1
ATOM 1937 C CA . ARG B 1 121 ? -3.785 -3.951 19 1 91 121 ARG B CA 1
ATOM 1938 C C . ARG B 1 121 ? -2.549 -3.16 19.422 1 91 121 ARG B C 1
ATOM 1940 O O . ARG B 1 121 ? -1.891 -2.545 18.578 1 91 121 ARG B O 1
ATOM 1947 N N . SER B 1 122 ? -2.326 -3.215 20.656 1 91.25 122 SER B N 1
ATOM 1948 C CA . SER B 1 122 ? -1.168 -2.5 21.188 1 91.25 122 SER B CA 1
ATOM 1949 C C . SER B 1 122 ? 0.132 -3.07 20.625 1 91.25 122 SER B C 1
ATOM 1951 O O . SER B 1 122 ? 1.022 -2.318 20.219 1 91.25 122 SER B O 1
ATOM 1953 N N . VAL B 1 123 ? 0.237 -4.328 20.578 1 89.75 123 VAL B N 1
ATOM 1954 C CA . VAL B 1 123 ? 1.433 -4.98 20.062 1 89.75 123 VAL B CA 1
ATOM 1955 C C . VAL B 1 123 ? 1.572 -4.691 18.562 1 89.75 123 VAL B C 1
ATOM 1957 O O . VAL B 1 123 ? 2.668 -4.398 18.078 1 89.75 123 VAL B O 1
ATOM 1960 N N . LEU B 1 124 ? 0.46 -4.758 17.844 1 91.31 124 LEU B N 1
ATOM 1961 C CA . LEU B 1 124 ? 0.475 -4.477 16.422 1 91.31 124 LEU B CA 1
ATOM 1962 C C . LEU B 1 124 ? 1.005 -3.07 16.141 1 91.31 124 LEU B C 1
ATOM 1964 O O . LEU B 1 124 ? 1.896 -2.889 15.312 1 91.31 124 LEU B O 1
ATOM 1968 N N . ALA B 1 125 ? 0.474 -2.145 16.875 1 90.38 125 ALA B N 1
ATOM 1969 C CA . ALA B 1 125 ? 0.879 -0.754 16.688 1 90.38 125 ALA B CA 1
ATOM 1970 C C . ALA B 1 125 ? 2.363 -0.571 17 1 90.38 125 ALA B C 1
ATOM 1972 O O . ALA B 1 125 ? 3.078 0.1 16.25 1 90.38 125 ALA B O 1
ATOM 1973 N N . ARG B 1 126 ? 2.783 -1.18 18 1 92.06 126 ARG B N 1
ATOM 1974 C CA . ARG B 1 126 ? 4.176 -1.053 18.422 1 92.06 126 ARG B CA 1
ATOM 1975 C C . ARG B 1 126 ? 5.113 -1.689 17.391 1 92.06 126 ARG B C 1
ATOM 1977 O O . ARG B 1 126 ? 6.098 -1.074 16.969 1 92.06 126 ARG B O 1
ATOM 1984 N N . VAL B 1 127 ? 4.809 -2.885 17.031 1 92.69 127 VAL B N 1
ATOM 1985 C CA . VAL B 1 127 ? 5.68 -3.631 16.141 1 92.69 127 VAL B CA 1
ATOM 1986 C C . VAL B 1 127 ? 5.645 -3 14.742 1 92.69 127 VAL B C 1
ATOM 1988 O O . VAL B 1 127 ? 6.684 -2.873 14.086 1 92.69 127 VAL B O 1
ATOM 1991 N N . LEU B 1 128 ? 4.48 -2.57 14.289 1 92.75 128 LEU B N 1
ATOM 1992 C CA . LEU B 1 128 ? 4.379 -1.884 13.008 1 92.75 128 LEU B CA 1
ATOM 1993 C C . LEU B 1 128 ? 5.16 -0.575 13.023 1 92.75 128 LEU B C 1
ATOM 1995 O O . LEU B 1 128 ? 5.742 -0.179 12.016 1 92.75 128 LEU B O 1
ATOM 1999 N N . GLY B 1 129 ? 5.109 0.086 14.125 1 91.75 129 GLY B N 1
ATOM 2000 C CA . GLY B 1 129 ? 5.93 1.277 14.289 1 91.75 129 GLY B CA 1
ATOM 2001 C C . GLY B 1 129 ? 7.41 1.018 14.078 1 91.75 129 GLY B C 1
ATOM 2002 O O . GLY B 1 129 ? 8.094 1.811 13.43 1 91.75 129 GLY B O 1
ATOM 2003 N N . ARG B 1 130 ? 7.848 -0.048 14.617 1 92.81 130 ARG B N 1
ATOM 2004 C CA . ARG B 1 130 ? 9.25 -0.423 14.422 1 92.81 130 ARG B CA 1
ATOM 2005 C C . ARG B 1 130 ? 9.523 -0.756 12.961 1 92.81 130 ARG B C 1
ATOM 2007 O O . ARG B 1 130 ? 10.57 -0.387 12.422 1 92.81 130 ARG B O 1
ATOM 2014 N N . VAL B 1 131 ? 8.641 -1.472 12.352 1 94.19 131 VAL B N 1
ATOM 2015 C CA . VAL B 1 131 ? 8.789 -1.814 10.938 1 94.19 131 VAL B CA 1
ATOM 2016 C C . VAL B 1 131 ? 8.828 -0.54 10.102 1 94.19 131 VAL B C 1
ATOM 2018 O O . VAL B 1 131 ? 9.609 -0.441 9.148 1 94.19 131 VAL B O 1
ATOM 2021 N N . MET B 1 132 ? 7.996 0.372 10.453 1 91 132 MET B N 1
ATOM 2022 C CA . MET B 1 132 ? 7.988 1.663 9.773 1 91 132 MET B CA 1
ATOM 2023 C C . MET B 1 132 ? 9.328 2.371 9.93 1 91 132 MET B C 1
ATOM 2025 O O . MET B 1 132 ? 9.828 2.979 8.984 1 91 132 MET B O 1
ATOM 2029 N N . GLY B 1 133 ? 9.828 2.402 11.117 1 90.69 133 GLY B N 1
ATOM 2030 C CA . GLY B 1 133 ? 11.141 2.971 11.352 1 90.69 133 GLY B CA 1
ATOM 2031 C C . GLY B 1 133 ? 12.227 2.326 10.508 1 90.69 133 GLY B C 1
ATOM 2032 O O . GLY B 1 133 ? 13.078 3.02 9.945 1 90.69 133 GLY B O 1
ATOM 2033 N N . ASN B 1 134 ? 12.227 1.002 10.422 1 93.12 134 ASN B N 1
ATOM 2034 C CA . ASN B 1 134 ? 13.18 0.269 9.594 1 93.12 134 ASN B CA 1
ATOM 2035 C C . ASN B 1 134 ? 13.047 0.653 8.117 1 93.12 134 ASN B C 1
ATOM 2037 O O . ASN B 1 134 ? 14.047 0.823 7.426 1 93.12 134 ASN B O 1
ATOM 2041 N N . ALA B 1 135 ? 11.773 0.755 7.66 1 90.62 135 ALA B N 1
ATOM 2042 C CA . ALA B 1 135 ? 11.516 1.133 6.273 1 90.62 135 ALA B CA 1
ATOM 2043 C C . ALA B 1 135 ? 12.047 2.533 5.98 1 90.62 135 ALA B C 1
ATOM 2045 O O . ALA B 1 135 ? 12.641 2.77 4.926 1 90.62 135 ALA B O 1
ATOM 2046 N N . ALA B 1 136 ? 11.828 3.445 6.898 1 84.81 136 ALA B N 1
ATOM 2047 C CA . ALA B 1 136 ? 12.312 4.816 6.746 1 84.81 136 ALA B CA 1
ATOM 2048 C C . ALA B 1 136 ? 13.836 4.859 6.684 1 84.81 136 ALA B C 1
ATOM 2050 O O . ALA B 1 136 ? 14.406 5.578 5.863 1 84.81 136 ALA B O 1
ATOM 2051 N N . ALA B 1 137 ? 14.422 4.055 7.527 1 86.88 137 ALA B N 1
ATOM 2052 C CA . ALA B 1 137 ? 15.883 3.982 7.543 1 86.88 137 ALA B CA 1
ATOM 2053 C C . ALA B 1 137 ? 16.422 3.428 6.227 1 86.88 137 ALA B C 1
ATOM 2055 O O . ALA B 1 137 ? 17.422 3.916 5.703 1 86.88 137 ALA B O 1
ATOM 2056 N N . ALA B 1 138 ? 15.773 2.465 5.707 1 84.69 138 ALA B N 1
ATOM 2057 C CA . ALA B 1 138 ? 16.172 1.853 4.445 1 84.69 138 ALA B CA 1
ATOM 2058 C C . ALA B 1 138 ? 16.031 2.832 3.285 1 84.69 138 ALA B C 1
ATOM 2060 O O . ALA B 1 138 ? 16.781 2.766 2.307 1 84.69 138 ALA B O 1
ATOM 2061 N N . ALA B 1 139 ? 15.047 3.738 3.33 1 79.81 139 ALA B N 1
ATOM 2062 C CA . ALA B 1 139 ? 14.781 4.723 2.283 1 79.81 139 ALA B CA 1
ATOM 2063 C C . ALA B 1 139 ? 15.641 5.969 2.471 1 79.81 139 ALA B C 1
ATOM 2065 O O . ALA B 1 139 ? 15.656 6.852 1.611 1 79.81 139 ALA B O 1
ATOM 2066 N N . GLY B 1 140 ? 16.438 5.949 3.48 1 77.56 140 GLY B N 1
ATOM 2067 C CA . GLY B 1 140 ? 17.25 7.121 3.768 1 77.56 140 GLY B CA 1
ATOM 2068 C C . GLY B 1 140 ? 16.453 8.25 4.406 1 77.56 140 GLY B C 1
ATOM 2069 O O . GLY B 1 140 ? 16.719 9.422 4.137 1 77.56 140 GLY B O 1
ATOM 2070 N N . ARG B 1 141 ? 15.383 7.953 5.039 1 68.31 141 ARG B N 1
ATOM 2071 C CA . ARG B 1 141 ? 14.531 8.945 5.695 1 68.31 141 ARG B CA 1
ATOM 2072 C C . ARG B 1 141 ? 14.578 8.781 7.211 1 68.31 141 ARG B C 1
ATOM 2074 O O . ARG B 1 141 ? 14.852 7.695 7.719 1 68.31 141 ARG B O 1
#

Organism: Streptomyces mobaraensis (NCBI:txid35621)

InterPro domains:
  IPR000835 MarR-type HTH domain [PF12802] (34-84)
  IPR000835 MarR-type HTH domain [PR00598] (45-61)
  IPR000835 MarR-type HTH domain [PR00598] (62-77)
  IPR000835 MarR-type HTH domain [PR00598] (81-97)
  IPR000835 MarR-type HTH domain [PR00598] (111-131)
  IPR000835 MarR-type HTH domain [PS50995] (1-133)
  IPR000835 MarR-type HTH domain [SM00347] (21-121)
  IPR036388 Winged helix-like DNA-binding domain superfamily [G3DSA:1.10.10.10] (2-134)
  IPR036390 Winged helix DNA-binding domain superfamily [SSF46785] (6-134)
  IPR039422 Transcription regulators MarR/SlyA-like [PTHR33164] (27-132)

Foldseek 3Di:
DDPVVVCVVVVVVLQVVLQVLQVVDPLGGPLLLLLLVVCVVPWFDALQRSCVSSVHHSVVSVVSVVSCVVVVQKDWDDPPDPPDGITIHGDPVVVVVSVVSVVSSVVVVCVVCPPPDPVRVVVCVVVVVVVVVVVCVVVVD/DDPVVVCVVVVVVLQVVLQVLQVVDPLGGPLLLLLLVVCVVPWFDALQRSCVSSVHHSVVSVVSVVSCVVVVQKDWDDPPDPPDGITIHGDPVVVVVSVVSVVSSVVVVCVVCPPPDPVRVVVCVVVVVVVVVVVCVVVVD

Radius of gyration: 21.45 Å; Cα contacts (8 Å, |Δi|>4): 345; chains: 2; bounding box: 37×67×50 Å

Nearest PDB structures (foldseek):
  5x80-assembly1_B  TM=8.199E-01  e=1.473E-08  Mycobacterium tuberculosis H37Rv
  4rgr-assembly1_A  TM=8.228E-01  e=4.937E-08  Acinetobacter baylyi ADP1
  2nnn-assembly3_F  TM=7.202E-01  e=1.443E-06  Pseudomonas aeruginosa
  4zzl-assembly1_A  TM=7.356E-01  e=2.401E-06  Pseudomonas aeruginosa
  6pco-assembly2_C  TM=7.172E-01  e=4.258E-06  Bordetella bronchiseptica